Protein AF-0000000065814428 (afdb_homodimer)

Solvent-accessible surface area (backbone atoms only — not comparable to full-atom values): 10680 Å² total; per-residue (Å²): 133,67,72,40,32,37,40,38,36,51,41,56,81,52,63,71,60,40,52,51,53,50,50,53,47,44,71,67,60,34,41,77,73,44,92,50,32,30,34,32,61,33,43,56,68,55,44,51,50,50,52,51,46,47,62,69,70,53,71,52,86,66,44,40,39,37,40,29,48,32,50,71,74,28,60,70,47,50,39,34,79,91,50,79,67,67,87,56,75,70,58,79,59,78,124,133,69,72,41,33,38,42,36,36,51,42,56,81,52,64,72,61,39,51,51,52,50,50,53,46,45,71,66,61,35,39,79,72,45,93,48,30,30,33,33,60,34,43,55,68,54,45,51,50,49,53,51,47,47,63,68,71,53,70,52,86,66,47,42,48,36,42,29,50,35,51,70,72,29,58,70,47,50,40,38,55,96,48,79,68,66,87,54,74,71,59,78,57,77,124

Sequence (190 aa):
MTVKHLIVCYDVEKTKDRNKVIKVLEYYGLIRVQYSVFMGSLTETRLHQMNARIKREFTKPSIKILVIEVCNACMERALLVHEELPKVNRQFEVIMTVKHLIVCYDVEKTKDRNKVIKVLEYYGLIRVQYSVFMGSLTETRLHQMNARIKREFTKPSIKILVIEVCNACMERALLVHEELPKVNRQFEVI

InterPro domains:
  IPR019199 Virulence-associated protein D / CRISPR associated protein Cas2 [PF09827] (6-77)
  IPR021127 CRISPR-associated endonuclease Cas2 [MF_01471] (4-93)
  IPR021127 CRISPR-associated endonuclease Cas2 [PTHR34405] (6-87)
  IPR021127 CRISPR-associated endonuclease Cas2 [TIGR01573] (5-88)
  IPR021127 CRISPR-associated endonuclease Cas2 [cd09725] (6-77)

Foldseek 3Di:
DDKWKKKKFKQADDPVVLVVVVVLCVVLPWDDQDSGMTIEIDDPVSVVVSVVCCVVPPPDPRIGMDMDTDDPVVVVPDDDPPDHGPCHCPPPPVD/DDKWKKKKFKQADDPVVLVVVVVLCVVLPWDDQDSGMTIEIDDPVSVVVSVVCCVVPPPDPRIGMDMDTDDPVVVVPDDDDPDDGDPHCPPPVVD

Structure (mmCIF, N/CA/C/O backbone):
data_AF-0000000065814428-model_v1
#
loop_
_entity.id
_entity.type
_entity.pdbx_description
1 polymer 'CRISPR-associated endoribonuclease Cas2 1'
#
loop_
_atom_site.group_PDB
_atom_site.id
_atom_s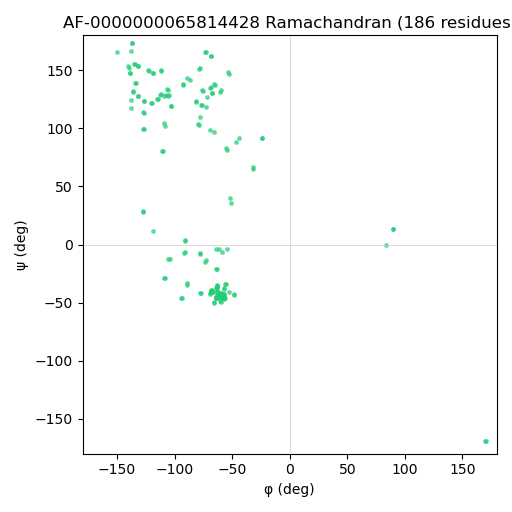ite.type_symbol
_atom_site.label_atom_id
_atom_site.label_alt_id
_atom_site.label_comp_id
_atom_site.label_asym_id
_atom_site.label_entity_id
_atom_site.label_seq_id
_atom_site.pdbx_PDB_ins_code
_atom_site.Cartn_x
_atom_site.Cartn_y
_atom_site.Cartn_z
_atom_site.occupancy
_atom_site.B_iso_or_equiv
_atom_site.auth_seq_id
_atom_site.auth_comp_id
_atom_site.auth_asym_id
_atom_site.auth_atom_id
_atom_site.pdbx_PDB_model_num
ATOM 1 N N . MET A 1 1 ? -17.688 10.328 16.859 1 58.94 1 MET A N 1
ATOM 2 C CA . MET A 1 1 ? -16.594 10.758 15.992 1 58.94 1 MET A CA 1
ATOM 3 C C . MET A 1 1 ? -16.234 9.672 14.992 1 58.94 1 MET A C 1
ATOM 5 O O . MET A 1 1 ? -16.047 8.508 15.367 1 58.94 1 MET A O 1
ATOM 9 N N . THR A 1 2 ? -16.391 9.914 13.617 1 80.69 2 THR A N 1
ATOM 10 C CA . THR A 1 2 ? -16.266 8.891 12.586 1 80.69 2 THR A CA 1
ATOM 11 C C . THR A 1 2 ? -14.797 8.594 12.297 1 80.69 2 THR A C 1
ATOM 13 O O . THR A 1 2 ? -13.992 9.508 12.109 1 80.69 2 THR A O 1
ATOM 16 N N . VAL A 1 3 ? -14.258 7.457 12.828 1 90.69 3 VAL A N 1
ATOM 17 C CA . VAL A 1 3 ? -12.883 6.996 12.641 1 90.69 3 VAL A CA 1
ATOM 18 C C . VAL A 1 3 ? -12.68 6.582 11.18 1 90.69 3 VAL A C 1
ATOM 20 O O . VAL A 1 3 ? -13.555 5.957 10.578 1 90.69 3 VAL A O 1
ATOM 23 N N . LYS A 1 4 ? -11.609 7.125 10.672 1 95.06 4 LYS A N 1
ATOM 24 C CA . LYS A 1 4 ? -11.219 6.738 9.32 1 95.06 4 LYS A CA 1
ATOM 25 C C . LYS A 1 4 ? -10.008 5.805 9.344 1 95.06 4 LYS A C 1
ATOM 27 O O . LYS A 1 4 ? -9.023 6.074 10.023 1 95.06 4 LYS A O 1
ATOM 32 N N . HIS A 1 5 ? -10.141 4.695 8.672 1 96.69 5 HIS A N 1
ATOM 33 C CA . HIS A 1 5 ? -9.023 3.775 8.508 1 96.69 5 HIS A CA 1
ATOM 34 C C . HIS A 1 5 ? -8.258 4.059 7.219 1 96.69 5 HIS A C 1
ATOM 36 O O . HIS A 1 5 ? -8.859 4.328 6.18 1 96.69 5 HIS A O 1
ATOM 42 N N . LEU A 1 6 ? -6.875 3.994 7.402 1 96.94 6 LEU A N 1
ATOM 43 C CA . LEU A 1 6 ? -6.105 4.441 6.246 1 96.94 6 LEU A CA 1
ATOM 44 C C . LEU A 1 6 ? -4.898 3.541 6.008 1 96.94 6 LEU A C 1
ATOM 46 O O . LEU A 1 6 ? -4.332 2.994 6.957 1 96.94 6 LEU A O 1
ATOM 50 N N . ILE A 1 7 ? -4.547 3.389 4.766 1 98.19 7 ILE A N 1
ATOM 51 C CA . ILE A 1 7 ? -3.271 2.859 4.289 1 98.19 7 ILE A CA 1
ATOM 52 C C . ILE A 1 7 ? -2.504 3.953 3.549 1 98.19 7 ILE A C 1
ATOM 54 O O . ILE A 1 7 ? -3.062 4.637 2.686 1 98.19 7 ILE A O 1
ATOM 58 N N . VAL A 1 8 ? -1.29 4.219 3.963 1 98.62 8 VAL A N 1
ATOM 59 C CA . VAL A 1 8 ? -0.47 5.23 3.301 1 98.62 8 VAL A CA 1
ATOM 60 C C . VAL A 1 8 ? 0.807 4.586 2.764 1 98.62 8 VAL A C 1
ATOM 62 O O . VAL A 1 8 ? 1.556 3.957 3.514 1 98.62 8 VAL A O 1
ATOM 65 N N . CYS A 1 9 ? 0.989 4.715 1.479 1 98.62 9 CYS A N 1
ATOM 66 C CA . CYS A 1 9 ? 2.207 4.266 0.815 1 98.62 9 CYS A CA 1
ATOM 67 C C . CYS A 1 9 ? 3.02 5.449 0.306 1 98.62 9 CYS A C 1
ATOM 69 O O . CYS A 1 9 ? 2.455 6.484 -0.059 1 98.62 9 CYS A O 1
ATOM 71 N N . TYR A 1 10 ? 4.285 5.352 0.249 1 98.44 10 TYR A N 1
ATOM 72 C CA . TYR A 1 10 ? 5.082 6.422 -0.34 1 98.44 10 TYR A CA 1
ATOM 73 C C . TYR A 1 10 ? 6.219 5.852 -1.183 1 98.44 10 TYR A C 1
ATOM 75 O O . TYR A 1 10 ? 6.648 4.715 -0.971 1 98.44 10 TYR A O 1
ATOM 83 N N . ASP A 1 11 ? 6.625 6.547 -2.127 1 97.69 11 ASP A N 1
ATOM 84 C CA . ASP A 1 11 ? 7.742 6.262 -3.027 1 97.69 11 ASP A CA 1
ATOM 85 C C . ASP A 1 11 ? 8.719 7.434 -3.076 1 97.69 11 ASP A C 1
ATOM 87 O O . ASP A 1 11 ? 8.43 8.469 -3.684 1 97.69 11 ASP A O 1
ATOM 91 N N . VAL A 1 12 ? 9.766 7.207 -2.291 1 97.06 12 VAL A N 1
ATOM 92 C CA . VAL A 1 12 ? 10.734 8.273 -2.076 1 97.06 12 VAL A CA 1
ATOM 93 C C . VAL A 1 12 ? 12.156 7.715 -2.178 1 97.06 12 VAL A C 1
ATOM 95 O O . VAL A 1 12 ? 12.477 6.711 -1.539 1 97.06 12 VAL A O 1
ATOM 98 N N . GLU A 1 13 ? 13.062 8.328 -2.904 1 93.75 13 GLU A N 1
ATOM 99 C CA . GLU A 1 13 ? 14.406 7.797 -3.137 1 93.75 13 GLU A CA 1
ATOM 100 C C . GLU A 1 13 ? 15.398 8.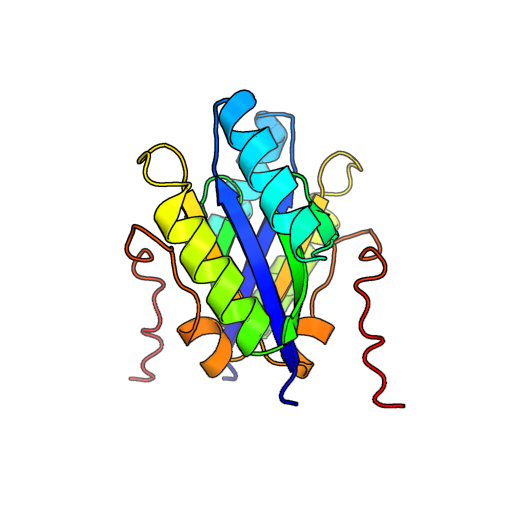359 -2.127 1 93.75 13 GLU A C 1
ATOM 102 O O . GLU A 1 13 ? 16.203 7.613 -1.562 1 93.75 13 GLU A O 1
ATOM 107 N N . LYS A 1 14 ? 15.336 9.695 -1.911 1 96.69 14 LYS A N 1
ATOM 108 C CA . LYS A 1 14 ? 16.328 10.352 -1.059 1 96.69 14 LYS A CA 1
ATOM 109 C C . LYS A 1 14 ? 16.047 10.078 0.417 1 96.69 14 LYS A C 1
ATOM 111 O O . LYS A 1 14 ? 14.922 10.289 0.89 1 96.69 14 LYS A O 1
ATOM 116 N N . THR A 1 15 ? 17.047 9.711 1.142 1 97.25 15 THR A N 1
ATOM 117 C CA . THR A 1 15 ? 16.922 9.312 2.539 1 97.25 15 THR A CA 1
ATOM 118 C C . THR A 1 15 ? 16.359 10.453 3.379 1 97.25 15 THR A C 1
ATOM 120 O O . THR A 1 15 ? 15.484 10.242 4.223 1 97.25 15 THR A O 1
ATOM 123 N N . LYS A 1 16 ? 16.859 11.625 3.092 1 97.62 16 LYS A N 1
ATOM 124 C CA . LYS A 1 16 ? 16.406 12.781 3.859 1 97.62 16 LYS A CA 1
ATOM 125 C C . LYS A 1 16 ? 14.898 12.984 3.713 1 97.62 16 LYS A C 1
ATOM 127 O O . LYS A 1 16 ? 14.203 13.234 4.699 1 97.62 16 LYS A O 1
ATOM 132 N N . ASP A 1 17 ? 14.453 12.891 2.502 1 97.88 17 ASP A N 1
ATOM 133 C CA . ASP A 1 17 ? 13.023 13.039 2.221 1 97.88 17 ASP A CA 1
ATOM 134 C C . ASP A 1 17 ? 12.219 11.891 2.818 1 97.88 17 ASP A C 1
ATOM 136 O O . ASP A 1 17 ? 11.148 12.102 3.387 1 97.88 17 ASP A O 1
ATOM 140 N N . ARG A 1 18 ? 12.758 10.695 2.717 1 98.06 18 ARG A N 1
ATOM 141 C CA . ARG A 1 18 ? 12.117 9.516 3.285 1 98.06 18 ARG A CA 1
ATOM 142 C C . ARG A 1 18 ? 11.93 9.664 4.789 1 98.06 18 ARG A C 1
ATOM 144 O O . ARG A 1 18 ? 10.844 9.391 5.312 1 98.06 18 ARG A O 1
ATOM 151 N N . ASN A 1 19 ? 12.945 10.133 5.461 1 98.31 19 ASN A N 1
ATOM 152 C CA . ASN A 1 19 ? 12.883 10.312 6.91 1 98.31 19 ASN A CA 1
ATOM 153 C C . ASN A 1 19 ? 11.828 11.336 7.301 1 98.31 19 ASN A C 1
ATOM 155 O O . ASN A 1 19 ? 11.141 11.172 8.312 1 98.31 19 ASN A O 1
ATOM 159 N N . LYS A 1 20 ? 11.734 12.344 6.508 1 98.44 20 LYS A N 1
ATOM 160 C CA . LYS A 1 20 ? 10.719 13.359 6.77 1 98.44 20 LYS A CA 1
ATOM 161 C C . LYS A 1 20 ? 9.312 12.781 6.645 1 98.44 20 LYS A C 1
ATOM 163 O O . LYS A 1 20 ? 8.445 13.047 7.48 1 98.44 20 LYS A O 1
ATOM 168 N N . VAL A 1 21 ? 9.031 12 5.594 1 98.69 21 VAL A N 1
ATOM 169 C CA . VAL A 1 21 ? 7.727 11.367 5.398 1 98.69 21 VAL A CA 1
ATOM 170 C C . VAL A 1 21 ? 7.414 10.453 6.582 1 98.69 21 VAL A C 1
ATOM 172 O O . VAL A 1 21 ? 6.316 10.516 7.145 1 98.69 21 VAL A O 1
ATOM 175 N N . ILE A 1 22 ? 8.398 9.703 6.973 1 98.62 22 ILE A N 1
ATOM 176 C CA . ILE A 1 22 ? 8.242 8.766 8.078 1 98.62 22 ILE A CA 1
ATOM 177 C C . ILE A 1 22 ? 7.863 9.531 9.352 1 98.62 22 ILE A C 1
ATOM 179 O O . ILE A 1 22 ? 6.91 9.172 10.039 1 98.62 22 ILE A O 1
ATOM 183 N N . LYS A 1 23 ? 8.539 10.602 9.594 1 98.62 23 LYS A N 1
ATOM 184 C CA . LYS A 1 23 ? 8.289 11.398 10.797 1 98.62 23 LYS A CA 1
ATOM 185 C C . LYS A 1 23 ? 6.875 11.969 10.797 1 98.62 23 LYS A C 1
ATOM 187 O O . LYS A 1 23 ? 6.199 11.969 11.828 1 98.62 23 LYS A O 1
ATOM 192 N N . VAL A 1 24 ? 6.457 12.398 9.719 1 98.62 24 VAL A N 1
ATOM 193 C CA . VAL A 1 24 ? 5.125 12.984 9.609 1 98.62 24 VAL A CA 1
ATOM 194 C C . VAL A 1 24 ? 4.07 11.906 9.859 1 98.62 24 VAL A C 1
ATOM 196 O O . VAL A 1 24 ? 3.131 12.117 10.633 1 98.62 24 VAL A O 1
ATOM 199 N N . LEU A 1 25 ? 4.141 10.727 9.188 1 98.5 25 LEU A N 1
ATOM 200 C CA . LEU A 1 25 ? 3.154 9.656 9.344 1 98.5 25 LEU A CA 1
ATOM 201 C C . LEU A 1 25 ? 3.15 9.125 10.773 1 98.5 25 LEU A C 1
ATOM 203 O O . LEU A 1 25 ? 2.088 8.844 11.328 1 98.5 25 LEU A O 1
ATOM 207 N N . GLU A 1 26 ? 4.352 9.102 11.375 1 98.25 26 GLU A N 1
ATOM 208 C CA . GLU A 1 26 ? 4.449 8.688 12.773 1 98.25 26 GLU A CA 1
ATOM 209 C C . GLU A 1 26 ? 3.795 9.719 13.695 1 98.25 26 GLU A C 1
ATOM 211 O O . GLU A 1 26 ? 3.164 9.352 14.688 1 98.25 26 GLU A O 1
ATOM 216 N N . TYR A 1 27 ? 4.004 10.945 13.367 1 98.44 27 TYR A N 1
ATOM 217 C CA . TYR A 1 27 ? 3.404 12.023 14.148 1 98.44 27 TYR A CA 1
ATOM 218 C C . TYR A 1 27 ? 1.892 11.859 14.227 1 98.44 27 TYR A C 1
ATOM 220 O O . TYR A 1 27 ? 1.285 12.141 15.266 1 98.44 27 TYR A O 1
ATOM 228 N N . TYR A 1 28 ? 1.297 11.352 13.195 1 98.06 28 TYR A N 1
ATOM 229 C CA . TYR A 1 28 ? -0.153 11.203 13.164 1 98.06 28 TYR A CA 1
ATOM 230 C C . TYR A 1 28 ? -0.571 9.836 13.703 1 98.06 28 TYR A C 1
ATOM 232 O O . TYR A 1 28 ? -1.739 9.453 13.602 1 98.06 28 TYR A O 1
ATOM 240 N N . GLY A 1 29 ? 0.303 9.102 14.133 1 96.62 29 GLY A N 1
ATOM 241 C CA . GLY A 1 29 ? -0.008 7.891 14.867 1 96.62 29 GLY A CA 1
ATOM 242 C C . GLY A 1 29 ? -0.151 6.672 13.977 1 96.62 29 GLY A C 1
ATOM 243 O O . GLY A 1 29 ? -0.666 5.637 14.406 1 96.62 29 GLY A O 1
ATOM 244 N N . LEU A 1 30 ? 0.256 6.785 12.789 1 97.44 30 LEU A N 1
ATOM 245 C CA . LEU A 1 30 ? 0.218 5.625 11.906 1 97.44 30 LEU A CA 1
ATOM 246 C C . LEU A 1 30 ? 1.379 4.684 12.203 1 97.44 30 LEU A C 1
ATOM 248 O O . LEU A 1 30 ? 2.426 5.109 12.688 1 97.44 30 LEU A O 1
ATOM 252 N N . ILE A 1 31 ? 1.138 3.465 11.93 1 96.94 31 ILE A N 1
ATOM 253 C CA . ILE A 1 31 ? 2.119 2.426 12.227 1 96.94 31 ILE A CA 1
ATOM 254 C C . ILE A 1 31 ? 2.768 1.944 10.93 1 96.94 31 ILE A C 1
ATOM 256 O O . ILE A 1 31 ? 2.074 1.656 9.953 1 96.94 31 ILE A O 1
ATOM 260 N N . ARG A 1 32 ? 4.121 1.861 11.023 1 97.12 32 ARG A N 1
ATOM 261 C CA . ARG A 1 32 ? 4.855 1.355 9.867 1 97.12 32 ARG A CA 1
ATOM 262 C C . ARG A 1 32 ? 4.746 -0.162 9.766 1 97.12 32 ARG A C 1
ATOM 264 O O . ARG A 1 32 ? 5.16 -0.879 10.68 1 97.12 32 ARG A O 1
ATOM 271 N N . VAL A 1 33 ? 4.184 -0.657 8.633 1 96 33 VAL A N 1
ATOM 272 C CA . VAL A 1 33 ? 3.971 -2.096 8.523 1 96 33 VAL A CA 1
ATOM 273 C C . VAL A 1 33 ? 4.949 -2.684 7.508 1 96 33 VAL A C 1
ATOM 275 O O . VAL A 1 33 ? 5.242 -3.881 7.543 1 96 33 VAL A O 1
ATOM 278 N N . GLN A 1 34 ? 5.336 -1.878 6.562 1 96.81 34 GLN A N 1
ATOM 279 C CA . GLN A 1 34 ? 6.406 -2.191 5.621 1 96.81 34 GLN A CA 1
ATOM 280 C C . GLN A 1 34 ? 7.32 -0.987 5.406 1 96.81 34 GLN A C 1
ATOM 282 O O . GLN A 1 34 ? 7.004 0.124 5.836 1 96.81 34 GLN A O 1
ATOM 287 N N . TYR A 1 35 ? 8.367 -1.185 4.711 1 96.38 35 TYR A N 1
ATOM 288 C CA . TYR A 1 35 ? 9.375 -0.142 4.551 1 96.38 35 TYR A CA 1
ATOM 289 C C . TYR A 1 35 ? 8.727 1.184 4.164 1 96.38 35 TYR A C 1
ATOM 291 O O . TYR A 1 35 ? 9.078 2.234 4.707 1 96.38 35 TYR A O 1
ATOM 299 N N . SER A 1 36 ? 7.746 1.168 3.227 1 97.81 36 SER A N 1
ATOM 300 C CA . SER A 1 36 ? 7.137 2.398 2.738 1 97.81 36 SER A CA 1
ATOM 301 C C . SER A 1 36 ? 5.617 2.348 2.854 1 97.81 36 SER A C 1
ATOM 303 O O . SER A 1 36 ? 4.906 2.977 2.066 1 97.81 36 SER A O 1
ATOM 305 N N . VAL A 1 37 ? 5.164 1.604 3.803 1 98.38 37 VAL A N 1
ATOM 306 C CA . VAL A 1 37 ? 3.721 1.459 3.975 1 98.38 37 VAL A CA 1
ATOM 307 C C . VAL A 1 37 ? 3.35 1.673 5.441 1 98.38 37 VAL A C 1
ATOM 309 O O . VAL A 1 37 ? 3.92 1.039 6.332 1 98.38 37 VAL A O 1
ATOM 312 N N . PHE A 1 38 ? 2.43 2.527 5.676 1 98.31 38 PHE A N 1
ATOM 313 C CA . PHE A 1 38 ? 1.875 2.77 7 1 98.31 38 PHE A CA 1
ATOM 314 C C . PHE A 1 38 ? 0.384 2.455 7.031 1 98.31 38 PHE A C 1
ATOM 316 O O . PHE A 1 38 ? -0.307 2.605 6.02 1 98.31 38 PHE A O 1
ATOM 323 N N . MET A 1 39 ? -0.071 2.008 8.156 1 97.69 39 MET A N 1
ATOM 324 C CA . MET A 1 39 ? -1.495 1.795 8.398 1 97.69 39 MET A CA 1
ATOM 325 C C . MET A 1 39 ? -1.917 2.41 9.734 1 97.69 39 MET A C 1
ATOM 327 O O . MET A 1 39 ? -1.097 2.559 10.641 1 97.69 39 MET A O 1
ATOM 331 N N . GLY A 1 40 ? -3.139 2.742 9.781 1 96.56 40 GLY A N 1
ATOM 332 C CA . GLY A 1 40 ? -3.668 3.238 11.039 1 96.56 40 GLY A CA 1
ATOM 333 C C . GLY A 1 40 ? -5.062 3.82 10.914 1 96.56 40 GLY A C 1
ATOM 334 O O . GLY A 1 40 ? -5.75 3.586 9.922 1 96.56 40 GLY A O 1
ATOM 335 N N . SER A 1 41 ? -5.465 4.48 11.984 1 96.44 41 SER A N 1
ATOM 336 C CA . SER A 1 41 ? -6.785 5.102 12.047 1 96.44 41 SER A CA 1
ATOM 337 C C . SER A 1 41 ? -6.703 6.52 12.602 1 96.44 41 SER A C 1
ATOM 339 O O . SER A 1 41 ? -5.945 6.781 13.539 1 96.44 41 SER A O 1
ATOM 341 N N . LEU A 1 42 ? -7.441 7.332 12.008 1 96.56 42 LEU A N 1
ATOM 342 C CA . LEU A 1 42 ? -7.512 8.734 12.406 1 96.56 42 LEU A CA 1
ATOM 343 C C . LEU A 1 42 ? -8.953 9.211 12.461 1 96.56 42 LEU A C 1
ATOM 345 O O . LEU A 1 42 ? -9.82 8.68 11.75 1 96.56 42 LEU A O 1
ATOM 349 N N . THR A 1 43 ? -9.195 10.25 13.266 1 96 43 THR A N 1
ATOM 350 C CA . THR A 1 43 ? -10.445 10.984 13.125 1 96 43 THR A CA 1
ATOM 351 C C . THR A 1 43 ? -10.477 11.758 11.812 1 96 43 THR A C 1
ATOM 353 O O . THR A 1 43 ? -9.438 11.984 11.188 1 96 43 THR A O 1
ATOM 356 N N . GLU A 1 44 ? -11.68 12.125 11.461 1 95 44 GLU A N 1
ATOM 357 C CA . GLU A 1 44 ? -11.828 12.906 10.234 1 95 44 GLU A CA 1
ATOM 358 C C . GLU A 1 44 ? -10.984 14.18 10.289 1 95 44 GLU A C 1
ATOM 360 O O . GLU A 1 44 ? -10.328 14.539 9.305 1 95 44 GLU A O 1
ATOM 365 N N . THR A 1 45 ? -11.008 14.836 11.414 1 96.25 45 THR A N 1
ATOM 366 C CA . THR A 1 45 ? -10.273 16.078 11.586 1 96.25 45 THR A CA 1
ATOM 367 C C . THR A 1 45 ? -8.773 15.852 11.422 1 96.25 45 THR A C 1
ATOM 369 O O . THR A 1 45 ? -8.094 16.594 10.703 1 96.25 45 THR A O 1
ATOM 372 N N . ARG A 1 46 ? -8.273 14.82 12.039 1 96.75 46 ARG A N 1
ATOM 373 C CA . ARG A 1 46 ? -6.848 14.523 11.969 1 96.75 46 ARG A CA 1
ATOM 374 C C . ARG A 1 46 ? -6.445 14.094 10.562 1 96.75 46 ARG A C 1
ATOM 376 O O . ARG A 1 46 ? -5.34 14.398 10.109 1 96.75 46 ARG A O 1
ATOM 383 N N . LEU A 1 47 ? -7.309 13.312 9.953 1 97 47 LEU A N 1
ATOM 384 C CA . LEU A 1 47 ? -7.062 12.938 8.562 1 97 47 LEU A CA 1
ATOM 385 C C . LEU A 1 47 ? -6.918 14.172 7.684 1 97 47 LEU A C 1
ATOM 387 O O . LEU A 1 47 ? -5.988 14.258 6.879 1 97 47 LEU A O 1
ATOM 391 N N . HIS A 1 48 ? -7.852 15.125 7.871 1 96.56 48 HIS A N 1
ATOM 392 C CA . HIS A 1 48 ? -7.793 16.375 7.102 1 96.56 48 HIS A CA 1
ATOM 393 C C . HIS A 1 48 ? -6.496 17.125 7.371 1 96.56 48 HIS A C 1
ATOM 395 O O . HIS A 1 48 ? -5.867 17.641 6.441 1 96.56 48 HIS A O 1
ATOM 401 N N . GLN A 1 49 ? -6.082 17.188 8.578 1 98.19 49 GLN A N 1
ATOM 402 C CA . GLN A 1 49 ? -4.84 17.859 8.961 1 98.19 49 GLN A CA 1
ATOM 403 C C . GLN A 1 49 ? -3.633 17.156 8.328 1 98.19 49 GLN A C 1
ATOM 405 O O . GLN A 1 49 ? -2.729 17.828 7.816 1 98.19 49 GLN A O 1
ATOM 410 N N . MET A 1 50 ? -3.596 15.828 8.391 1 98 50 MET A N 1
ATOM 411 C CA . MET A 1 50 ? -2.49 15.07 7.816 1 98 50 MET A CA 1
ATOM 412 C C . MET A 1 50 ? -2.379 15.328 6.316 1 98 50 MET A C 1
ATOM 414 O O . MET A 1 50 ? -1.295 15.625 5.812 1 98 50 MET A O 1
ATOM 418 N N . ASN A 1 51 ? -3.545 15.195 5.652 1 97.38 51 ASN A N 1
ATOM 419 C CA . ASN A 1 51 ? -3.555 15.406 4.211 1 97.38 51 ASN A CA 1
ATOM 420 C C . ASN A 1 51 ? -3.066 16.797 3.844 1 97.38 51 ASN A C 1
ATOM 422 O O . ASN A 1 51 ? -2.303 16.969 2.893 1 97.38 51 ASN A O 1
ATOM 426 N N . ALA A 1 52 ? -3.529 17.797 4.621 1 98 52 ALA A N 1
ATOM 427 C CA . ALA A 1 52 ? -3.107 19.188 4.371 1 98 52 ALA A CA 1
ATOM 428 C C . ALA A 1 52 ? -1.603 19.344 4.562 1 98 52 ALA A C 1
ATOM 430 O O . ALA A 1 52 ? -0.934 20 3.764 1 98 52 ALA A O 1
ATOM 431 N N . ARG A 1 53 ? -1.117 18.75 5.59 1 98.44 53 ARG A N 1
ATOM 432 C CA . ARG A 1 53 ? 0.313 18.828 5.871 1 98.44 53 ARG A CA 1
ATOM 433 C C . ARG A 1 53 ? 1.123 18.156 4.77 1 98.44 53 ARG A C 1
ATOM 435 O O . ARG A 1 53 ? 2.131 18.6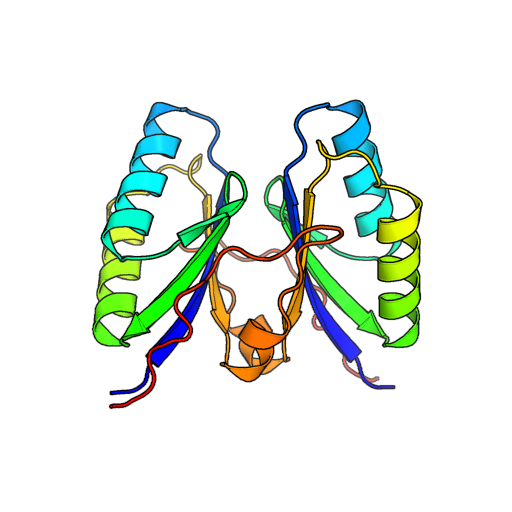88 4.312 1 98.44 53 ARG A O 1
ATOM 442 N N . ILE A 1 54 ? 0.721 16.938 4.336 1 98 54 ILE A N 1
ATOM 443 C CA . ILE A 1 54 ? 1.397 16.188 3.275 1 98 54 ILE A CA 1
ATOM 444 C C . ILE A 1 54 ? 1.441 17.047 2.006 1 98 54 ILE A C 1
ATOM 446 O O . ILE A 1 54 ? 2.5 17.188 1.39 1 98 54 ILE A O 1
ATOM 450 N N . LYS A 1 55 ? 0.343 17.609 1.696 1 97.12 55 LYS A N 1
ATOM 451 C CA . LYS A 1 55 ? 0.246 18.422 0.491 1 97.12 55 LYS A CA 1
ATOM 452 C C . LYS A 1 55 ? 1.17 19.641 0.574 1 97.12 55 LYS A C 1
ATOM 454 O O . LYS A 1 55 ? 1.755 20.047 -0.431 1 97.12 55 LYS A O 1
ATOM 459 N N . ARG A 1 56 ? 1.271 20.172 1.725 1 97.69 56 ARG A N 1
ATOM 460 C CA . ARG A 1 56 ? 2.066 21.375 1.932 1 97.69 56 ARG A CA 1
ATOM 461 C C . ARG A 1 56 ? 3.555 21.047 1.971 1 97.69 56 ARG A C 1
ATOM 463 O O . ARG A 1 56 ? 4.367 21.75 1.371 1 97.69 56 ARG A O 1
ATOM 470 N N . GLU A 1 57 ? 3.885 19.984 2.625 1 97.69 57 GLU A N 1
ATOM 471 C CA . GLU A 1 57 ? 5.285 19.719 2.941 1 97.69 57 GLU A CA 1
ATOM 472 C C . GLU A 1 57 ? 5.961 18.922 1.829 1 97.69 57 GLU A C 1
ATOM 474 O O . GLU A 1 57 ? 7.172 19.031 1.63 1 97.69 57 GLU A O 1
ATOM 479 N N . PHE A 1 58 ? 5.281 18.062 1.168 1 97.69 58 PHE A N 1
ATOM 480 C CA . PHE A 1 58 ? 5.891 17.141 0.211 1 97.69 58 PHE A CA 1
ATOM 481 C C . PHE A 1 58 ? 5.473 17.484 -1.212 1 97.69 58 PHE A C 1
ATOM 483 O O . PHE A 1 58 ? 4.68 16.766 -1.825 1 97.69 58 PHE A O 1
ATOM 490 N N . THR A 1 59 ? 6.188 18.547 -1.81 1 95.31 59 THR A N 1
ATOM 491 C CA . THR A 1 59 ? 5.789 19.078 -3.105 1 95.31 59 THR A CA 1
ATOM 492 C C . THR A 1 59 ? 6.746 18.625 -4.199 1 95.31 59 THR A C 1
ATOM 494 O O . THR A 1 59 ? 6.449 18.766 -5.391 1 95.31 59 THR A O 1
ATOM 497 N N . LYS A 1 60 ? 7.875 18.078 -3.799 1 96.12 60 LYS A N 1
ATOM 498 C CA . LYS A 1 60 ? 8.828 17.578 -4.785 1 96.12 60 LYS A CA 1
ATOM 499 C C . LYS A 1 60 ? 8.25 16.406 -5.578 1 96.12 60 LYS A C 1
ATOM 501 O O . LYS A 1 60 ? 7.68 15.484 -5 1 96.12 60 LYS A O 1
ATOM 506 N N . PRO A 1 61 ? 8.492 16.438 -6.875 1 94.12 61 PRO A N 1
ATOM 507 C CA . PRO A 1 61 ? 7.973 15.344 -7.707 1 94.12 61 PRO A CA 1
ATOM 508 C C . PRO A 1 61 ? 8.578 13.992 -7.352 1 94.12 61 PRO A C 1
ATOM 510 O O . PRO A 1 61 ? 8 12.945 -7.668 1 94.12 61 PRO A O 1
ATOM 513 N N . SER A 1 62 ? 9.711 14.039 -6.73 1 95.69 62 SER A N 1
ATOM 514 C CA . SER A 1 62 ? 10.406 12.812 -6.359 1 95.69 62 SER A CA 1
ATOM 515 C C . SER A 1 62 ? 9.789 12.18 -5.121 1 95.69 62 SER A C 1
ATOM 517 O O . SER A 1 62 ? 10.188 11.086 -4.711 1 95.69 62 SER A O 1
ATOM 519 N N . ILE A 1 63 ? 8.859 12.891 -4.5 1 97.62 63 ILE A N 1
ATOM 520 C CA . ILE A 1 63 ? 8.141 12.383 -3.332 1 97.62 63 ILE A CA 1
ATOM 521 C C . ILE A 1 63 ? 6.695 12.078 -3.707 1 97.62 63 ILE A C 1
ATOM 523 O O . ILE A 1 63 ? 5.883 12.984 -3.879 1 97.62 63 ILE A O 1
ATOM 527 N N . LYS A 1 64 ? 6.383 10.812 -3.861 1 97.44 64 LYS A N 1
ATOM 528 C CA . LYS A 1 64 ? 5.023 10.383 -4.18 1 97.44 64 LYS A CA 1
ATOM 529 C C . LYS A 1 64 ? 4.371 9.688 -2.984 1 97.44 64 LYS A C 1
ATOM 531 O O . LYS A 1 64 ? 4.953 8.773 -2.396 1 97.44 64 LYS A O 1
ATOM 536 N N . ILE A 1 65 ? 3.174 10.156 -2.629 1 98.44 65 ILE A N 1
ATOM 537 C CA . ILE A 1 65 ? 2.449 9.609 -1.485 1 98.44 65 ILE A CA 1
ATOM 538 C C . ILE A 1 65 ? 1.046 9.188 -1.917 1 98.44 65 ILE A C 1
ATOM 540 O O . ILE A 1 65 ? 0.331 9.961 -2.564 1 98.44 65 ILE A O 1
ATOM 544 N N . LEU A 1 66 ? 0.726 7.938 -1.698 1 98.19 66 LEU A N 1
ATOM 545 C CA . LEU A 1 66 ? -0.582 7.344 -1.956 1 98.19 66 LEU A CA 1
ATOM 546 C C . LEU A 1 66 ? -1.363 7.164 -0.659 1 98.19 66 LEU A C 1
ATOM 548 O O . LEU A 1 66 ? -0.87 6.551 0.288 1 98.19 66 LEU A O 1
ATOM 552 N N . VAL A 1 67 ? -2.51 7.797 -0.542 1 98.31 67 VAL A N 1
ATOM 553 C CA . VAL A 1 67 ? -3.367 7.672 0.632 1 98.31 67 VAL A CA 1
ATOM 554 C C . VAL A 1 67 ? -4.656 6.945 0.254 1 98.31 67 VAL A C 1
ATOM 556 O O . VAL A 1 67 ? -5.34 7.332 -0.696 1 98.31 67 VAL A O 1
ATOM 559 N N . ILE A 1 68 ? -4.992 5.926 1.008 1 97.94 68 ILE A N 1
ATOM 560 C CA . ILE A 1 68 ? -6.207 5.156 0.752 1 97.94 68 ILE A CA 1
ATOM 561 C C . ILE A 1 68 ? -7.043 5.078 2.025 1 97.94 68 ILE A C 1
ATOM 563 O O . ILE A 1 68 ? -6.621 4.484 3.02 1 97.94 68 ILE A O 1
ATOM 567 N N . GLU A 1 69 ? -8.18 5.691 1.984 1 97.25 69 GLU A N 1
ATOM 568 C CA . GLU A 1 69 ? -9.156 5.516 3.055 1 97.25 69 GLU A CA 1
ATOM 569 C C . GLU A 1 69 ? -9.953 4.223 2.873 1 97.25 69 GLU A C 1
ATOM 571 O O . GLU A 1 69 ? -10.57 4.012 1.828 1 97.25 69 GLU A O 1
ATOM 576 N N . VAL A 1 70 ? -9.898 3.383 3.883 1 97 70 VAL A N 1
ATOM 577 C CA . VAL A 1 70 ? -10.57 2.096 3.756 1 97 70 VAL A CA 1
ATOM 578 C C . VAL A 1 70 ? -11.602 1.938 4.875 1 97 70 VAL A C 1
ATOM 580 O O . VAL A 1 70 ? -11.469 2.549 5.938 1 97 70 VAL A O 1
ATOM 583 N N . CYS A 1 71 ? -12.641 1.226 4.582 1 96 71 CYS A N 1
ATOM 584 C CA . CYS A 1 71 ? -13.586 0.908 5.648 1 96 71 CYS A CA 1
ATOM 585 C C . CYS A 1 71 ? -13.008 -0.13 6.602 1 96 71 CYS A C 1
ATOM 587 O O . CYS A 1 71 ? -11.984 -0.75 6.301 1 96 71 CYS A O 1
ATOM 589 N N . ASN A 1 72 ? -13.672 -0.243 7.719 1 94.25 72 ASN A N 1
ATOM 590 C CA . ASN A 1 72 ? -13.203 -1.174 8.742 1 94.25 72 ASN A CA 1
ATOM 591 C C . ASN A 1 72 ? -13.102 -2.598 8.195 1 94.25 72 ASN A C 1
ATOM 593 O O . ASN A 1 72 ? -12.133 -3.303 8.461 1 94.25 72 ASN A O 1
ATOM 597 N N . ALA A 1 73 ? -14.117 -3.033 7.484 1 95.31 73 ALA A N 1
ATOM 598 C CA . ALA A 1 73 ? -14.141 -4.391 6.941 1 95.31 73 ALA A CA 1
ATOM 599 C C . ALA A 1 73 ? -12.93 -4.637 6.039 1 95.31 73 ALA A C 1
ATOM 601 O O . ALA A 1 73 ? -12.312 -5.699 6.105 1 95.31 73 ALA A O 1
ATOM 602 N N . CYS A 1 74 ? -12.562 -3.688 5.199 1 96.56 74 CYS A N 1
ATOM 603 C CA . CYS A 1 74 ? -11.43 -3.811 4.293 1 96.56 74 CYS A CA 1
ATOM 604 C C . CYS A 1 74 ? -10.117 -3.812 5.062 1 96.56 74 CYS A C 1
ATOM 606 O O . CYS A 1 74 ? -9.203 -4.574 4.738 1 96.56 74 CYS A O 1
ATOM 608 N N . MET A 1 75 ? -10.008 -2.959 6.047 1 95.38 75 MET A N 1
ATOM 609 C CA . MET A 1 75 ? -8.812 -2.922 6.887 1 95.38 75 MET A CA 1
ATOM 610 C C . MET A 1 75 ? -8.562 -4.277 7.535 1 95.38 75 MET A C 1
ATOM 612 O O . MET A 1 75 ? -7.414 -4.719 7.633 1 95.38 75 MET A O 1
ATOM 616 N N . GLU A 1 76 ? -9.625 -4.938 7.922 1 93.25 76 GLU A N 1
ATOM 617 C CA . GLU A 1 76 ? -9.516 -6.215 8.617 1 93.25 76 GLU A CA 1
ATOM 618 C C . GLU A 1 76 ? -9.094 -7.328 7.66 1 93.25 76 GLU A C 1
ATOM 62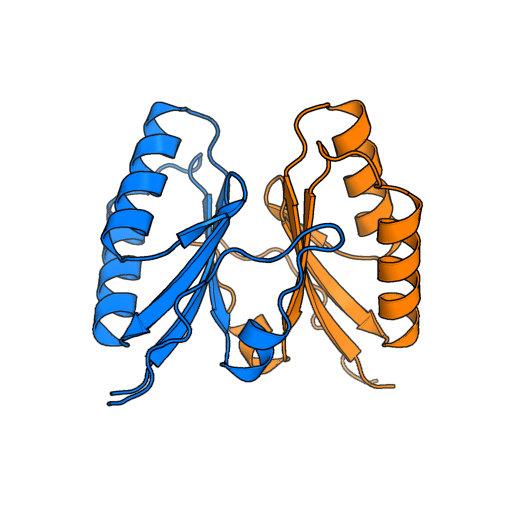0 O O . GLU A 1 76 ? -8.695 -8.414 8.094 1 93.25 76 GLU A O 1
ATOM 625 N N . ARG A 1 77 ? -9.195 -7.055 6.414 1 93.81 77 ARG A N 1
ATOM 626 C CA . ARG A 1 77 ? -8.844 -8.078 5.43 1 93.81 77 ARG A CA 1
ATOM 627 C C . ARG A 1 77 ? -7.375 -7.984 5.043 1 93.81 77 ARG A C 1
ATOM 629 O O . ARG A 1 77 ? -6.871 -8.82 4.285 1 93.81 77 ARG A O 1
ATOM 636 N N . ALA A 1 78 ? -6.68 -6.969 5.504 1 94.81 78 ALA A N 1
ATOM 637 C CA . ALA A 1 78 ? -5.25 -6.863 5.219 1 94.81 78 ALA A CA 1
ATOM 6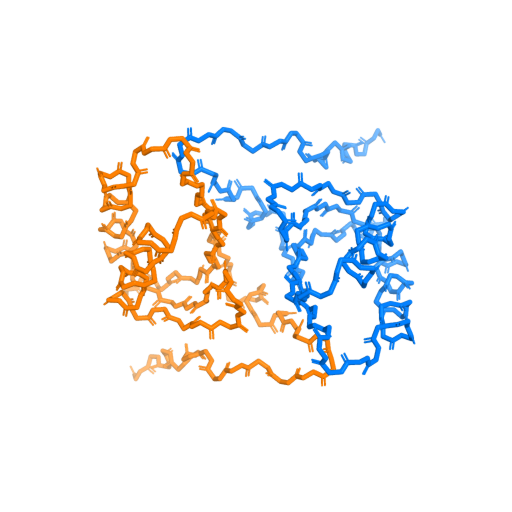38 C C . ALA A 1 78 ? -4.488 -8.062 5.77 1 94.81 78 ALA A C 1
ATOM 640 O O . ALA A 1 78 ? -4.699 -8.469 6.914 1 94.81 78 ALA A O 1
ATOM 641 N N . LEU A 1 79 ? -3.65 -8.656 4.934 1 92.06 79 LEU A N 1
ATOM 642 C CA . LEU A 1 79 ? -2.91 -9.844 5.344 1 92.06 79 LEU A CA 1
ATOM 643 C C . LEU A 1 79 ? -1.463 -9.773 4.867 1 92.06 79 LEU A C 1
ATOM 645 O O . LEU A 1 79 ? -1.204 -9.562 3.68 1 92.06 79 LEU A O 1
ATOM 649 N N . LEU A 1 80 ? -0.543 -9.891 5.777 1 93.69 80 LEU A N 1
ATOM 650 C CA . LEU A 1 80 ? 0.839 -10.188 5.418 1 93.69 80 LEU A CA 1
ATOM 651 C C . LEU A 1 80 ? 1.013 -11.664 5.102 1 93.69 80 LEU A C 1
ATOM 653 O O . LEU A 1 80 ? 0.806 -12.516 5.965 1 93.69 80 LEU A O 1
ATOM 657 N N . VAL A 1 81 ? 1.236 -12.148 3.912 1 92.25 81 VAL A N 1
ATOM 658 C CA . VAL A 1 81 ? 1.135 -13.508 3.383 1 92.25 81 VAL A CA 1
ATOM 659 C C . VAL A 1 81 ? 1.941 -14.461 4.258 1 92.25 81 VAL A C 1
ATOM 661 O O . VAL A 1 81 ? 1.469 -15.547 4.598 1 92.25 81 VAL A O 1
ATOM 664 N N . HIS A 1 82 ? 3.197 -14.195 4.82 1 90 82 HIS A N 1
ATOM 665 C CA . HIS A 1 82 ? 4.004 -15.117 5.613 1 90 82 HIS A CA 1
ATOM 666 C C . HIS A 1 82 ? 4.238 -14.57 7.02 1 90 82 HIS A C 1
ATOM 668 O O . HIS A 1 82 ? 5.082 -15.094 7.754 1 90 82 HIS A O 1
ATOM 674 N N . GLU A 1 83 ? 3.541 -13.547 7.395 1 90.38 83 GLU A N 1
ATOM 675 C CA . GLU A 1 83 ? 3.756 -12.938 8.703 1 90.38 83 GLU A CA 1
ATOM 676 C C . GLU A 1 83 ? 2.473 -12.305 9.234 1 90.38 83 GLU A C 1
ATOM 678 O O . GLU A 1 83 ? 1.491 -12.172 8.5 1 90.38 83 GLU A O 1
ATOM 683 N N . GLU A 1 84 ? 2.516 -12.016 10.5 1 85.56 84 GLU A N 1
ATOM 684 C CA . GLU A 1 84 ? 1.406 -11.297 11.117 1 85.56 84 GLU A CA 1
ATOM 685 C C . GLU A 1 84 ? 1.578 -9.789 10.969 1 85.56 84 GLU A C 1
ATOM 687 O O . GLU A 1 84 ? 2.697 -9.273 11.039 1 85.56 84 GLU A O 1
ATOM 692 N N . LEU A 1 85 ? 0.404 -9.156 10.734 1 87.25 85 LEU A N 1
ATOM 693 C CA . LEU A 1 85 ? 0.443 -7.699 10.688 1 87.25 85 LEU A CA 1
ATOM 694 C C . LEU A 1 85 ? 0.728 -7.121 12.07 1 87.25 85 LEU A C 1
ATOM 696 O O . LEU A 1 85 ? 0.214 -7.621 13.078 1 87.25 85 LEU A O 1
ATOM 700 N N . PRO A 1 86 ? 1.61 -6.164 12.086 1 79.56 86 PRO A N 1
ATOM 701 C CA . PRO A 1 86 ? 1.779 -5.504 13.383 1 79.56 86 PRO A CA 1
ATOM 702 C C . PRO A 1 86 ? 0.459 -5.008 13.969 1 79.56 86 PRO A C 1
ATOM 704 O O . PRO A 1 86 ? -0.519 -4.836 13.242 1 79.56 86 PRO A O 1
ATOM 707 N N . LYS A 1 87 ? 0.369 -5.051 15.305 1 69.81 87 LYS A N 1
ATOM 708 C CA . LYS A 1 87 ? -0.866 -4.637 15.961 1 69.81 87 LYS A CA 1
ATOM 709 C C . LYS A 1 87 ? -1.273 -3.23 15.531 1 69.81 87 LYS A C 1
ATOM 711 O O . LYS A 1 87 ? -0.554 -2.264 15.789 1 69.81 87 LYS A O 1
ATOM 716 N N . VAL A 1 88 ? -1.862 -3.066 14.461 1 63.84 88 VAL A N 1
ATOM 717 C CA . VAL A 1 88 ? -2.457 -1.795 14.062 1 63.84 88 VAL A CA 1
ATOM 718 C C . VAL A 1 88 ? -3.621 -1.456 14.992 1 63.84 88 VAL A C 1
ATOM 720 O O . VAL A 1 88 ? -4.434 -2.324 15.32 1 63.84 88 VAL A O 1
ATOM 723 N N . ASN A 1 89 ? -3.441 -0.657 16 1 53 89 ASN A N 1
ATOM 724 C CA . ASN A 1 89 ? -4.402 -0.3 17.031 1 53 89 ASN A CA 1
ATOM 725 C C . ASN A 1 89 ? -5.828 -0.291 16.5 1 53 89 ASN A C 1
ATOM 727 O O . ASN A 1 89 ? -6.168 0.519 15.641 1 53 89 ASN A O 1
ATOM 731 N N . ARG A 1 90 ? -6.363 -1.255 16.125 1 51.75 90 ARG A N 1
ATOM 732 C CA . ARG A 1 90 ? -7.805 -1.331 15.938 1 51.75 90 ARG A CA 1
ATOM 733 C C . ARG A 1 90 ? -8.555 -0.926 17.203 1 51.75 90 ARG A C 1
ATOM 735 O O . ARG A 1 90 ? -9.758 -1.156 17.312 1 51.75 90 ARG A O 1
ATOM 742 N N . GLN A 1 91 ? -7.766 -0.668 18.25 1 44.41 91 GLN A N 1
ATOM 743 C CA . GLN A 1 91 ? -8.438 -0.502 19.547 1 44.41 91 GLN A CA 1
ATOM 744 C C . GLN A 1 91 ? -9.398 0.683 19.516 1 44.41 91 GLN A C 1
ATOM 746 O O . GLN A 1 91 ? -9.828 1.161 20.562 1 44.41 91 GLN A O 1
ATOM 751 N N . PHE A 1 92 ? -9.562 1.477 18.578 1 42.03 92 PHE A N 1
ATOM 752 C CA . PHE A 1 92 ? -10.523 2.451 19.078 1 42.03 92 PHE A CA 1
ATOM 753 C C . PHE A 1 92 ? -11.742 1.751 19.672 1 42.03 92 PHE A C 1
ATOM 755 O O . PHE A 1 92 ? -12.695 1.439 18.953 1 42.03 92 PHE A O 1
ATOM 762 N N . GLU A 1 93 ? -11.477 0.697 20.25 1 38.66 93 GLU A N 1
ATOM 763 C CA . GLU A 1 93 ? -12.633 0.381 21.094 1 38.66 93 GLU A CA 1
ATOM 764 C C . GLU A 1 93 ? -13.102 1.603 21.875 1 38.66 93 GLU A C 1
ATOM 766 O O . GLU A 1 93 ? -12.305 2.234 22.578 1 38.66 93 GLU A O 1
ATOM 771 N N . VAL A 1 94 ? -14.008 2.357 21.203 1 33.03 94 VAL A N 1
ATOM 772 C CA . VAL A 1 94 ? -14.859 3.205 22.031 1 33.03 94 VAL A CA 1
ATOM 773 C C . VAL A 1 94 ? -14.961 2.623 23.453 1 33.03 94 VAL A C 1
ATOM 775 O O . VAL A 1 94 ? -15.383 1.479 23.625 1 33.03 94 VAL A O 1
ATOM 778 N N . ILE A 1 95 ? -14.031 3.082 24.391 1 25.84 95 ILE A N 1
ATOM 779 C CA . ILE A 1 95 ? -14.547 2.9 25.75 1 25.84 95 ILE A CA 1
ATOM 780 C C . ILE A 1 95 ? -15.992 3.385 25.812 1 25.84 95 ILE A C 1
ATOM 782 O O . ILE A 1 95 ? -16.312 4.48 25.359 1 25.84 95 ILE A O 1
ATOM 786 N N . MET B 1 1 ? -19.969 -13.117 -11.469 1 59.62 1 MET B N 1
ATOM 787 C CA . MET B 1 1 ? -18.625 -13.352 -10.938 1 59.62 1 MET B CA 1
ATOM 788 C C . MET B 1 1 ? -18.188 -12.188 -10.062 1 59.62 1 MET B C 1
ATOM 790 O O . MET B 1 1 ? -18.297 -11.023 -10.461 1 59.62 1 MET B O 1
ATOM 794 N N . THR B 1 2 ? -17.906 -12.422 -8.703 1 81.12 2 THR B N 1
ATOM 795 C CA . THR B 1 2 ? -17.672 -11.352 -7.738 1 81.12 2 THR B CA 1
ATOM 796 C C . THR B 1 2 ? -16.234 -10.828 -7.859 1 81.12 2 THR B C 1
ATOM 798 O O . THR B 1 2 ? -15.289 -11.617 -7.91 1 81.12 2 THR B O 1
ATOM 801 N N . VAL B 1 3 ? -16.047 -9.633 -8.492 1 90.75 3 VAL B N 1
ATOM 802 C CA . VAL B 1 3 ? -14.758 -8.969 -8.672 1 90.75 3 VAL B CA 1
ATOM 803 C C . VAL B 1 3 ? -14.219 -8.508 -7.316 1 90.75 3 VAL B C 1
ATOM 805 O O . VAL B 1 3 ? -14.969 -8.008 -6.48 1 90.75 3 VAL B O 1
ATOM 808 N N . LYS B 1 4 ? -12.977 -8.883 -7.125 1 95.06 4 LYS B N 1
ATOM 809 C CA . LYS B 1 4 ? -12.281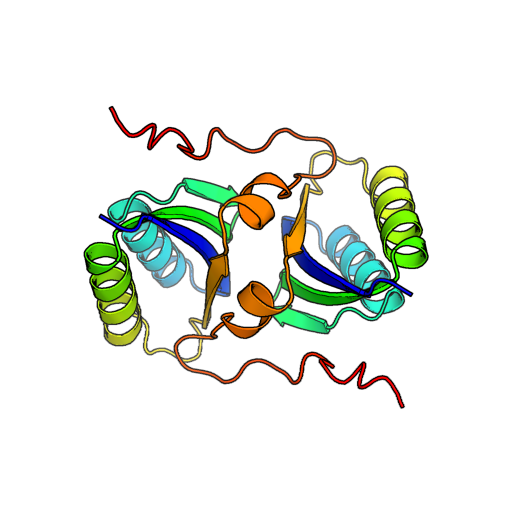 -8.422 -5.926 1 95.06 4 LYS B CA 1
ATOM 810 C C . LYS B 1 4 ? -11.273 -7.328 -6.266 1 95.06 4 LYS B C 1
ATOM 812 O O . LYS B 1 4 ? -10.492 -7.469 -7.207 1 95.06 4 LYS B O 1
ATOM 817 N N . HIS B 1 5 ? -11.367 -6.242 -5.555 1 96.62 5 HIS B N 1
ATOM 818 C CA . HIS B 1 5 ? -10.383 -5.172 -5.688 1 96.62 5 HIS B CA 1
ATOM 819 C C . HIS B 1 5 ? -9.258 -5.324 -4.668 1 96.62 5 HIS B C 1
ATOM 821 O O . HIS B 1 5 ? -9.508 -5.66 -3.508 1 96.62 5 HIS B O 1
ATOM 827 N N . LEU B 1 6 ? -8 -5.07 -5.219 1 96.88 6 LEU B N 1
ATOM 828 C CA . LEU B 1 6 ? -6.879 -5.395 -4.344 1 96.88 6 LEU B CA 1
ATOM 829 C C . LEU B 1 6 ? -5.801 -4.32 -4.418 1 96.88 6 LEU B C 1
ATOM 831 O O . LEU B 1 6 ? -5.602 -3.707 -5.469 1 96.88 6 LEU B O 1
ATOM 835 N N . ILE B 1 7 ? -5.145 -4.117 -3.318 1 98.19 7 ILE B N 1
ATOM 836 C CA . ILE B 1 7 ? -3.877 -3.412 -3.197 1 98.19 7 ILE B CA 1
ATOM 837 C C . ILE B 1 7 ? -2.791 -4.375 -2.721 1 98.19 7 ILE B C 1
ATOM 839 O O . ILE B 1 7 ? -2.99 -5.113 -1.753 1 98.19 7 ILE B O 1
ATOM 843 N N . VAL B 1 8 ? -1.711 -4.469 -3.451 1 98.62 8 VAL B N 1
ATOM 844 C CA . VAL B 1 8 ? -0.61 -5.344 -3.062 1 98.62 8 VAL B CA 1
ATOM 845 C C . VAL B 1 8 ? 0.664 -4.52 -2.881 1 98.62 8 VAL B C 1
ATOM 847 O O . VAL B 1 8 ? 1.081 -3.801 -3.791 1 98.62 8 VAL B O 1
ATOM 850 N N . CYS B 1 9 ? 1.205 -4.605 -1.701 1 98.56 9 CYS B N 1
ATOM 851 C CA . CYS B 1 9 ? 2.484 -3.98 -1.384 1 98.56 9 CYS B CA 1
ATOM 852 C C . CYS B 1 9 ? 3.559 -5.035 -1.138 1 98.56 9 CYS B C 1
ATOM 854 O O . CYS B 1 9 ? 3.262 -6.129 -0.655 1 98.56 9 CYS B O 1
ATOM 856 N N . TYR B 1 10 ? 4.773 -4.742 -1.416 1 98.38 10 TYR B N 1
ATOM 857 C CA . TYR B 1 10 ? 5.84 -5.68 -1.086 1 98.38 10 TYR B CA 1
ATOM 858 C C . TYR B 1 10 ? 7.074 -4.949 -0.575 1 98.38 10 TYR B C 1
ATOM 860 O O . TYR B 1 10 ? 7.266 -3.764 -0.867 1 98.38 10 TYR B O 1
ATOM 868 N N . ASP B 1 11 ? 7.828 -5.57 0.191 1 97.56 11 ASP B N 1
ATOM 869 C CA . ASP B 1 11 ? 9.094 -5.121 0.753 1 97.56 11 ASP B CA 1
ATOM 870 C C . ASP B 1 11 ? 10.203 -6.145 0.501 1 97.56 11 ASP B C 1
ATOM 872 O O . ASP B 1 11 ? 10.242 -7.195 1.147 1 97.56 11 ASP B O 1
ATOM 876 N N . VAL B 1 12 ? 10.945 -5.766 -0.544 1 97.06 12 VAL B N 1
ATOM 877 C CA . VAL B 1 12 ? 11.953 -6.695 -1.043 1 97.06 12 VAL B CA 1
ATOM 878 C C . VAL B 1 12 ? 13.25 -5.941 -1.338 1 97.06 12 VAL B C 1
ATOM 880 O O . VAL B 1 12 ? 13.242 -4.93 -2.043 1 97.06 12 VAL B O 1
ATOM 883 N N . GLU B 1 13 ? 14.391 -6.406 -0.89 1 93.94 13 GLU B N 1
ATOM 884 C CA . GLU B 1 13 ? 15.648 -5.691 -1.03 1 93.94 13 GLU B CA 1
ATOM 885 C C . GLU B 1 13 ? 16.391 -6.129 -2.287 1 93.94 13 GLU B C 1
ATOM 887 O O . GLU B 1 13 ? 16.906 -5.289 -3.037 1 93.94 13 GLU B O 1
ATOM 892 N N . LYS B 1 14 ? 16.469 -7.465 -2.496 1 96.75 14 LYS B N 1
ATOM 893 C CA . LYS B 1 14 ? 17.266 -7.996 -3.6 1 96.75 14 LYS B CA 1
ATOM 894 C C . LYS B 1 14 ? 16.562 -7.797 -4.934 1 96.75 14 LYS B C 1
ATOM 896 O O . LYS B 1 14 ? 15.391 -8.164 -5.086 1 96.75 14 LYS B O 1
ATOM 901 N N . THR B 1 15 ? 17.266 -7.309 -5.895 1 97.25 15 THR B N 1
ATOM 902 C CA . THR B 1 15 ? 16.703 -6.953 -7.195 1 97.25 15 THR B CA 1
ATOM 903 C C . THR B 1 15 ? 16.094 -8.18 -7.875 1 97.25 15 THR B C 1
ATOM 905 O O . THR B 1 15 ? 15 -8.102 -8.438 1 97.25 15 THR B O 1
ATOM 908 N N . LYS B 1 16 ? 16.812 -9.266 -7.77 1 97.69 16 LYS B N 1
ATOM 909 C CA . LYS B 1 16 ? 16.328 -10.492 -8.406 1 97.69 16 LYS B CA 1
ATOM 910 C C . LYS B 1 16 ? 14.969 -10.898 -7.859 1 97.69 16 LYS B C 1
ATOM 912 O O . LYS B 1 16 ? 14.062 -11.258 -8.617 1 97.69 16 LYS B O 1
ATOM 917 N N . ASP B 1 17 ? 14.852 -10.844 -6.562 1 97.81 17 ASP B N 1
ATOM 918 C CA . ASP B 1 17 ? 13.602 -11.195 -5.902 1 97.81 17 ASP B CA 1
ATOM 919 C C . ASP B 1 17 ? 12.508 -10.172 -6.223 1 97.81 17 ASP B C 1
ATOM 921 O O . ASP B 1 17 ? 11.359 -10.547 -6.48 1 97.81 17 ASP B O 1
ATOM 925 N N . ARG B 1 18 ? 12.875 -8.914 -6.242 1 98.06 18 ARG B N 1
ATOM 926 C CA . ARG B 1 18 ? 11.953 -7.844 -6.582 1 98.06 18 ARG B CA 1
ATOM 927 C C . ARG B 1 18 ? 11.375 -8.039 -7.98 1 98.06 18 ARG B C 1
ATOM 929 O O . ARG B 1 18 ? 10.164 -7.93 -8.18 1 98.06 18 ARG B O 1
ATOM 936 N N . ASN B 1 19 ? 12.227 -8.375 -8.922 1 98.31 19 ASN B N 1
ATOM 937 C CA . ASN B 1 19 ? 11.789 -8.578 -10.297 1 98.31 19 ASN B CA 1
ATOM 938 C C . ASN B 1 19 ? 10.82 -9.75 -10.406 1 98.31 19 ASN B C 1
ATOM 940 O O . ASN B 1 19 ? 9.867 -9.703 -11.188 1 98.31 19 ASN B O 1
ATOM 944 N N . LYS B 1 20 ? 11.094 -10.742 -9.648 1 98.44 20 LYS B N 1
ATOM 945 C CA . LYS B 1 20 ? 10.195 -11.898 -9.648 1 98.44 20 LYS B CA 1
ATOM 946 C C . LYS B 1 20 ? 8.812 -11.523 -9.125 1 98.44 20 LYS B C 1
ATOM 948 O O . LYS B 1 20 ? 7.797 -11.93 -9.695 1 98.44 20 LYS B O 1
ATOM 953 N N . VAL B 1 21 ? 8.727 -10.781 -8.016 1 98.69 21 VAL B N 1
AT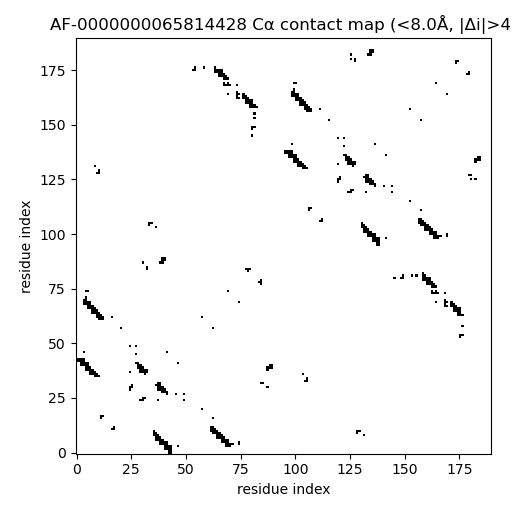OM 954 C CA . VAL B 1 21 ? 7.453 -10.328 -7.461 1 98.69 21 VAL B CA 1
ATOM 955 C C . VAL B 1 21 ? 6.703 -9.492 -8.492 1 98.69 21 VAL B C 1
ATOM 957 O O . VAL B 1 21 ? 5.516 -9.719 -8.734 1 98.69 21 VAL B O 1
ATOM 960 N N . ILE B 1 22 ? 7.426 -8.609 -9.125 1 98.62 22 ILE B N 1
ATOM 961 C CA . ILE B 1 22 ? 6.844 -7.727 -10.125 1 98.62 22 ILE B CA 1
ATOM 962 C C . ILE B 1 22 ? 6.242 -8.555 -11.258 1 98.62 22 ILE B C 1
ATOM 964 O O . ILE B 1 22 ? 5.094 -8.344 -11.656 1 98.62 22 ILE B O 1
ATOM 968 N N . LYS B 1 23 ? 6.969 -9.523 -11.695 1 98.62 23 LYS B N 1
ATOM 969 C CA . LYS B 1 23 ? 6.516 -10.367 -12.797 1 98.62 23 LYS B CA 1
ATOM 970 C C . LYS B 1 23 ? 5.246 -11.133 -12.422 1 98.62 23 LYS B C 1
ATOM 972 O O . LYS B 1 23 ? 4.32 -11.242 -13.234 1 98.62 23 LYS B O 1
ATOM 977 N N . VAL B 1 24 ? 5.203 -11.594 -11.289 1 98.62 24 VAL B N 1
ATOM 978 C CA . VAL B 1 24 ? 4.043 -12.352 -10.828 1 98.62 24 VAL B CA 1
ATOM 979 C C . VAL B 1 24 ? 2.822 -11.438 -10.75 1 98.62 24 VAL B C 1
ATOM 981 O O . VAL B 1 24 ? 1.744 -11.789 -11.242 1 98.62 24 VAL B O 1
ATOM 984 N N . LEU B 1 25 ? 2.91 -10.25 -10.109 1 98.44 25 LEU B N 1
ATOM 985 C CA . LEU B 1 25 ? 1.782 -9.336 -9.961 1 98.44 25 LEU B CA 1
ATOM 986 C C . LEU B 1 25 ? 1.312 -8.836 -11.32 1 98.44 25 LEU B C 1
ATOM 988 O O . LEU B 1 25 ? 0.108 -8.719 -11.562 1 98.44 25 LEU B O 1
ATOM 992 N N . GLU B 1 26 ? 2.287 -8.648 -12.227 1 98.25 26 GLU B N 1
ATOM 993 C CA . GLU B 1 26 ? 1.938 -8.258 -13.586 1 98.25 26 GLU B CA 1
ATOM 994 C C . GLU B 1 26 ? 1.206 -9.383 -14.32 1 98.25 26 GLU B C 1
ATOM 996 O O . GLU B 1 26 ? 0.285 -9.125 -15.094 1 98.25 26 GLU B O 1
ATOM 1001 N N . TYR B 1 27 ? 1.666 -10.555 -14.078 1 98.44 27 TYR B N 1
ATOM 1002 C CA . TYR B 1 27 ? 1.03 -11.719 -14.688 1 98.44 27 TYR B CA 1
ATOM 1003 C C . TYR B 1 27 ? -0.453 -11.773 -14.352 1 98.44 27 TYR B C 1
ATOM 1005 O O . TYR B 1 27 ? -1.276 -12.148 -15.188 1 98.44 27 TYR B O 1
ATOM 1013 N N . TYR B 1 28 ? -0.809 -11.336 -13.188 1 98 28 TYR B N 1
ATOM 1014 C CA . TYR B 1 28 ? -2.201 -11.383 -12.758 1 98 28 TYR B CA 1
ATOM 1015 C C . TYR B 1 28 ? -2.936 -10.102 -13.125 1 98 28 TYR B C 1
ATOM 1017 O O . TYR B 1 28 ? -4.074 -9.883 -12.703 1 98 28 TYR B O 1
ATOM 1025 N N . GLY B 1 29 ? -2.318 -9.258 -13.773 1 96.56 29 GLY B N 1
ATOM 1026 C CA . GLY B 1 29 ? -2.986 -8.109 -14.367 1 96.56 29 GLY B CA 1
ATOM 1027 C C . GLY B 1 29 ? -3.049 -6.91 -13.445 1 96.56 29 GLY B C 1
ATOM 1028 O O . GLY B 1 29 ? -3.801 -5.965 -13.695 1 96.56 29 GLY B O 1
ATOM 1029 N N . LEU B 1 30 ? -2.318 -6.945 -12.422 1 97.44 30 LEU B N 1
ATOM 1030 C CA . LEU B 1 30 ? -2.277 -5.789 -11.531 1 97.44 30 LEU B CA 1
ATOM 1031 C C . LEU B 1 30 ? -1.386 -4.695 -12.109 1 97.44 30 LEU B C 1
ATOM 1033 O O . LEU B 1 30 ? -0.456 -4.98 -12.867 1 97.44 30 LEU B O 1
ATOM 1037 N N . ILE B 1 31 ? -1.725 -3.516 -11.758 1 97 31 ILE B N 1
ATOM 1038 C CA . ILE B 1 31 ? -1.02 -2.355 -12.297 1 97 31 ILE B CA 1
ATOM 1039 C C . ILE B 1 31 ? -0.107 -1.766 -11.227 1 97 31 ILE B C 1
ATOM 1041 O O . ILE B 1 31 ? -0.529 -1.563 -10.086 1 97 31 ILE B O 1
ATOM 1045 N N . ARG B 1 32 ? 1.146 -1.501 -11.688 1 97.25 32 ARG B N 1
ATOM 1046 C CA . ARG B 1 32 ? 2.1 -0.88 -10.773 1 97.25 32 ARG B CA 1
ATOM 1047 C C . ARG B 1 32 ? 1.811 0.608 -10.609 1 97.25 32 ARG B C 1
ATOM 1049 O O . ARG B 1 32 ? 1.834 1.363 -11.586 1 97.25 32 ARG B O 1
ATOM 1056 N N . VAL B 1 33 ? 1.526 1.038 -9.352 1 96.31 33 VAL B N 1
ATOM 1057 C CA . VAL B 1 33 ? 1.157 2.434 -9.141 1 96.31 33 VAL B CA 1
ATOM 1058 C C . VAL B 1 33 ? 2.291 3.168 -8.43 1 96.31 33 VAL B C 1
ATOM 1060 O O . VAL B 1 33 ? 2.396 4.395 -8.508 1 96.31 33 VAL B O 1
ATOM 1063 N N . GLN B 1 34 ? 3.043 2.443 -7.645 1 96.94 34 GLN B N 1
ATOM 1064 C CA . GLN B 1 34 ? 4.277 2.916 -7.031 1 96.94 34 GLN B CA 1
ATOM 1065 C C . GLN B 1 34 ? 5.375 1.858 -7.113 1 96.94 34 GLN B C 1
ATOM 1067 O O . GLN B 1 34 ? 5.109 0.71 -7.477 1 96.94 34 GLN B O 1
ATOM 1072 N N . TYR B 1 35 ? 6.531 2.207 -6.719 1 96.5 35 TYR B N 1
ATOM 1073 C CA . TYR B 1 35 ? 7.672 1.312 -6.859 1 96.5 35 TYR B CA 1
ATOM 1074 C C . TYR B 1 35 ?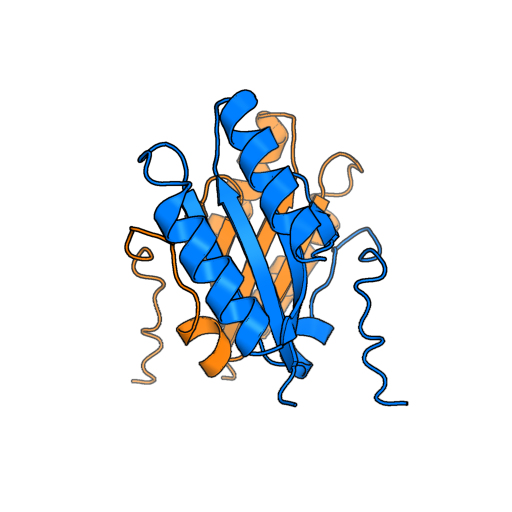 7.348 -0.081 -6.34 1 96.5 35 TYR B C 1
ATOM 1076 O O . TYR B 1 35 ? 7.676 -1.083 -6.977 1 96.5 35 TYR B O 1
ATOM 1084 N N . SER B 1 36 ? 6.664 -0.184 -5.176 1 97.81 36 SER B N 1
ATOM 1085 C CA . SER B 1 36 ? 6.383 -1.479 -4.562 1 97.81 36 SER B CA 1
ATOM 1086 C C . SER B 1 36 ? 4.898 -1.637 -4.254 1 97.81 36 SER B C 1
ATOM 1088 O O . SER B 1 36 ? 4.527 -2.346 -3.316 1 97.81 36 SER B O 1
ATOM 1090 N N . VAL B 1 37 ? 4.105 -0.986 -5.023 1 98.44 37 VAL B N 1
ATOM 1091 C CA . VAL B 1 37 ? 2.666 -1.041 -4.785 1 98.44 37 VAL B CA 1
ATOM 1092 C C . VAL B 1 37 ? 1.937 -1.326 -6.098 1 98.44 37 VAL B C 1
ATOM 1094 O O . VAL B 1 37 ? 2.143 -0.63 -7.094 1 98.44 37 VAL B O 1
ATOM 1097 N N . PHE B 1 38 ? 1.116 -2.301 -6.094 1 98.38 38 PHE B N 1
ATOM 1098 C CA . PHE B 1 38 ? 0.259 -2.643 -7.219 1 98.38 38 PHE B CA 1
ATOM 1099 C C . PHE B 1 38 ? -1.212 -2.549 -6.828 1 98.38 38 PHE B C 1
ATOM 1101 O O . PHE B 1 38 ? -1.568 -2.781 -5.672 1 98.38 38 PHE B O 1
ATOM 1108 N N . MET B 1 39 ? -2.02 -2.188 -7.781 1 97.75 39 MET B N 1
ATOM 1109 C CA . MET B 1 39 ? -3.471 -2.18 -7.617 1 97.75 39 MET B CA 1
ATOM 1110 C C . MET B 1 39 ? -4.152 -2.871 -8.797 1 97.75 39 MET B C 1
ATOM 1112 O O . MET B 1 39 ? -3.604 -2.918 -9.898 1 97.75 39 MET B O 1
ATOM 1116 N N . GLY B 1 40 ? -5.289 -3.363 -8.516 1 96.56 40 GLY B N 1
ATOM 1117 C CA . GLY B 1 40 ? -6.07 -3.947 -9.594 1 96.56 40 GLY B CA 1
ATOM 1118 C C . GLY B 1 40 ? -7.281 -4.719 -9.094 1 96.56 40 GLY B C 1
ATOM 1119 O O . GLY B 1 40 ? -7.691 -4.566 -7.945 1 96.56 40 GLY B O 1
ATOM 1120 N N . SER B 1 41 ? -7.871 -5.441 -10.023 1 96.38 41 SER B N 1
ATOM 1121 C CA . SER B 1 41 ? -9.055 -6.242 -9.734 1 96.38 41 SER B CA 1
ATOM 1122 C C . SER B 1 41 ? -8.93 -7.648 -10.32 1 96.38 41 SER B C 1
ATOM 1124 O O . SER B 1 41 ? -8.438 -7.816 -11.438 1 96.38 41 SER B O 1
ATOM 1126 N N . LEU B 1 42 ? -9.352 -8.539 -9.57 1 96.44 42 LEU B N 1
ATOM 1127 C CA . LEU B 1 42 ? -9.336 -9.945 -9.969 1 96.44 42 LEU B CA 1
ATOM 1128 C C . LEU B 1 42 ? -10.656 -10.625 -9.617 1 96.44 42 LEU B C 1
ATOM 1130 O O . LEU B 1 42 ? -11.352 -10.203 -8.688 1 96.44 42 LEU B O 1
ATOM 1134 N N . THR B 1 43 ? -10.961 -11.688 -10.352 1 95.94 43 THR B N 1
ATOM 1135 C CA . THR B 1 43 ? -12.016 -12.586 -9.883 1 95.94 43 THR B CA 1
ATOM 1136 C C . THR B 1 43 ? -11.57 -13.336 -8.625 1 95.94 43 THR B C 1
ATOM 1138 O O . THR B 1 43 ? -10.375 -13.406 -8.328 1 95.94 43 THR B O 1
ATOM 1141 N N . GLU B 1 44 ? -12.555 -13.859 -7.965 1 94.94 44 GLU B N 1
ATOM 1142 C CA . GLU B 1 44 ? -12.25 -14.625 -6.762 1 94.94 44 GLU B CA 1
ATOM 1143 C C . GLU B 1 44 ? -11.289 -15.773 -7.07 1 94.94 44 GLU B C 1
ATOM 1145 O O . GLU B 1 44 ? -10.344 -16.016 -6.316 1 94.94 44 GLU B O 1
ATOM 1150 N N . THR B 1 45 ? -11.531 -16.453 -8.164 1 96.25 45 THR B N 1
ATOM 1151 C CA . THR B 1 45 ? -10.703 -17.594 -8.555 1 96.25 45 THR B CA 1
ATOM 1152 C C . THR B 1 45 ? -9.266 -17.141 -8.812 1 96.25 45 THR B C 1
ATOM 1154 O O . THR B 1 45 ? -8.328 -17.766 -8.32 1 96.25 45 THR B O 1
ATOM 1157 N N . ARG B 1 46 ? -9.109 -16.062 -9.516 1 96.69 46 ARG B N 1
ATOM 1158 C CA . ARG B 1 46 ? -7.777 -15.57 -9.844 1 96.69 46 ARG B CA 1
ATOM 1159 C C . ARG B 1 46 ? -7.062 -15.062 -8.594 1 96.69 46 ARG B C 1
ATOM 1161 O O . ARG B 1 46 ? -5.844 -15.203 -8.477 1 96.69 46 ARG B O 1
ATOM 1168 N N . LEU B 1 47 ? -7.828 -14.406 -7.75 1 96.88 47 LEU B N 1
ATOM 1169 C CA . LEU B 1 47 ? -7.258 -13.969 -6.48 1 96.88 47 LEU B CA 1
ATOM 1170 C C . LEU B 1 47 ? -6.707 -15.156 -5.695 1 96.88 47 LEU B C 1
ATOM 1172 O O . LEU B 1 47 ? -5.59 -15.102 -5.184 1 96.88 47 LEU B O 1
ATOM 1176 N N . HIS B 1 48 ? -7.504 -16.234 -5.633 1 96.5 48 HIS B N 1
ATOM 1177 C CA . HIS B 1 48 ? -7.066 -17.438 -4.938 1 96.5 48 HIS B CA 1
ATOM 1178 C C . HIS B 1 48 ? -5.801 -18.016 -5.57 1 96.5 48 HIS B C 1
ATOM 1180 O O . HIS B 1 48 ? -4.879 -18.422 -4.863 1 96.5 48 HIS B O 1
ATOM 1186 N N . GLN B 1 49 ? -5.738 -18.062 -6.852 1 98.19 49 GLN B N 1
ATOM 1187 C CA . GLN B 1 49 ? -4.57 -18.547 -7.57 1 98.19 49 GLN B CA 1
ATOM 1188 C C . GLN B 1 49 ? -3.344 -17.688 -7.289 1 98.19 49 GLN B C 1
ATOM 1190 O O . GLN B 1 49 ? -2.25 -18.219 -7.062 1 98.19 49 GLN B O 1
ATOM 1195 N N . MET B 1 50 ? -3.508 -16.359 -7.328 1 98 50 MET B N 1
ATOM 1196 C CA . MET B 1 50 ? -2.402 -15.445 -7.062 1 98 50 MET B CA 1
ATOM 1197 C C . MET B 1 50 ? -1.845 -15.656 -5.656 1 98 50 MET B C 1
ATOM 1199 O O . MET B 1 50 ? -0.633 -15.805 -5.48 1 98 50 MET B O 1
ATOM 1203 N N . ASN B 1 51 ? -2.783 -15.688 -4.695 1 97.19 51 ASN B N 1
ATOM 1204 C CA . ASN B 1 51 ? -2.363 -15.867 -3.311 1 97.19 51 ASN B CA 1
ATOM 1205 C C . ASN B 1 51 ? -1.607 -17.188 -3.127 1 97.19 51 ASN B C 1
ATOM 1207 O O . ASN B 1 51 ? -0.595 -17.234 -2.426 1 97.19 51 ASN B O 1
ATOM 1211 N N . ALA B 1 52 ? -2.115 -18.25 -3.764 1 97.94 52 ALA B N 1
ATOM 1212 C CA . ALA B 1 52 ? -1.458 -19.547 -3.672 1 97.94 52 ALA B CA 1
ATOM 1213 C C . ALA B 1 52 ? -0.058 -19.5 -4.277 1 97.94 52 ALA B C 1
ATOM 1215 O O . ALA B 1 52 ? 0.89 -20.047 -3.709 1 97.94 52 ALA B O 1
ATOM 1216 N N . ARG B 1 53 ? 0.033 -18.875 -5.387 1 98.38 53 ARG B N 1
ATOM 1217 C CA . ARG B 1 53 ? 1.326 -18.75 -6.055 1 98.38 53 ARG B CA 1
ATOM 1218 C C . ARG B 1 53 ? 2.309 -17.953 -5.203 1 98.38 53 ARG B C 1
ATOM 1220 O O . ARG B 1 53 ? 3.469 -18.344 -5.055 1 98.38 53 ARG B O 1
ATOM 1227 N N . ILE B 1 54 ? 1.867 -16.797 -4.645 1 97.88 54 ILE B N 1
ATOM 1228 C CA . ILE B 1 54 ? 2.703 -15.961 -3.795 1 97.88 54 ILE B CA 1
ATOM 1229 C C . ILE B 1 54 ? 3.211 -16.766 -2.605 1 97.88 54 ILE B C 1
ATOM 1231 O O . ILE B 1 54 ? 4.406 -16.766 -2.307 1 97.88 54 ILE B O 1
ATOM 1235 N N . LYS B 1 55 ? 2.34 -17.484 -2.01 1 96.94 55 LYS B N 1
ATOM 1236 C CA . LYS B 1 55 ? 2.691 -18.281 -0.844 1 96.94 55 LYS B CA 1
ATOM 1237 C C . LYS B 1 55 ? 3.713 -19.359 -1.205 1 96.94 55 LYS B C 1
ATOM 1239 O O . LYS B 1 55 ? 4.605 -19.672 -0.413 1 96.94 55 LYS B O 1
ATOM 1244 N N . ARG B 1 56 ? 3.562 -19.875 -2.369 1 97.56 56 ARG B N 1
ATOM 1245 C CA . ARG B 1 56 ? 4.426 -20.953 -2.814 1 97.56 56 ARG B CA 1
ATOM 1246 C C . ARG B 1 56 ? 5.789 -20.438 -3.256 1 97.56 56 ARG B C 1
ATOM 1248 O O . ARG B 1 56 ? 6.824 -21.016 -2.92 1 97.56 56 ARG B O 1
ATOM 1255 N N . GLU B 1 57 ? 5.77 -19.344 -3.953 1 97.62 57 GLU B N 1
ATOM 1256 C CA . GLU B 1 57 ? 6.977 -18.891 -4.633 1 97.62 57 GLU B CA 1
ATOM 1257 C C . GLU B 1 57 ? 7.816 -18 -3.73 1 97.62 57 GLU B C 1
ATOM 1259 O O . GLU B 1 57 ? 9.039 -17.938 -3.869 1 97.62 57 GLU B O 1
ATOM 1264 N N . PHE B 1 58 ? 7.227 -17.219 -2.893 1 97.56 58 PHE B N 1
ATOM 1265 C CA . PHE B 1 58 ? 7.941 -16.203 -2.115 1 97.56 58 PHE B CA 1
ATOM 1266 C C . PHE B 1 58 ? 7.988 -16.594 -0.642 1 97.56 58 PHE B C 1
ATOM 1268 O O . PHE B 1 58 ? 7.305 -15.984 0.186 1 97.56 58 PHE B O 1
ATOM 1275 N N . THR B 1 59 ? 8.984 -17.547 -0.286 1 95.06 59 THR B N 1
ATOM 1276 C CA . THR B 1 59 ? 9.039 -18.109 1.054 1 95.06 59 THR B CA 1
ATOM 1277 C C . THR B 1 59 ? 10.172 -17.5 1.862 1 95.06 59 THR B C 1
ATOM 1279 O O . THR B 1 59 ? 10.234 -17.656 3.082 1 95.06 59 THR B O 1
ATOM 1282 N N . LYS B 1 60 ? 11.078 -16.781 1.182 1 95.94 60 LYS B N 1
ATOM 1283 C CA . LYS B 1 60 ? 12.18 -16.141 1.891 1 95.94 60 LYS B CA 1
ATOM 1284 C C . LYS B 1 60 ? 11.664 -15.055 2.832 1 95.94 60 LYS B C 1
ATOM 1286 O O . LYS B 1 60 ? 10.836 -14.227 2.443 1 95.94 60 LYS B O 1
ATOM 1291 N N . PRO B 1 61 ? 12.242 -15.023 4.016 1 93.94 61 PRO B N 1
ATOM 1292 C CA . PRO B 1 61 ? 11.812 -14.008 4.977 1 93.94 61 PRO B CA 1
ATOM 1293 C C . PRO B 1 61 ? 12.102 -12.586 4.496 1 93.94 61 PRO B C 1
ATOM 1295 O O . PRO B 1 61 ? 11.484 -11.633 4.973 1 93.94 61 PRO B O 1
ATOM 1298 N N . SER B 1 62 ? 13.023 -12.484 3.588 1 95.56 62 SER B N 1
ATOM 1299 C CA . SER B 1 62 ? 13.414 -11.172 3.068 1 95.56 62 SER B CA 1
ATOM 1300 C C . SER B 1 62 ? 12.398 -10.664 2.053 1 95.56 62 SER B C 1
ATOM 1302 O O . SER B 1 62 ? 12.516 -9.531 1.567 1 95.56 62 SER B O 1
ATOM 1304 N N . ILE B 1 63 ? 11.453 -11.516 1.691 1 97.56 63 ILE B N 1
ATOM 1305 C CA . ILE B 1 63 ? 10.383 -11.141 0.769 1 97.56 63 ILE B CA 1
ATOM 1306 C C . ILE B 1 63 ? 9.062 -11.031 1.525 1 97.56 63 ILE B C 1
ATOM 1308 O O . ILE B 1 63 ? 8.445 -12.039 1.869 1 97.56 63 ILE B O 1
ATOM 1312 N N . LYS B 1 64 ? 8.656 -9.82 1.812 1 97.25 64 LYS B N 1
ATOM 1313 C CA . LYS B 1 64 ? 7.391 -9.586 2.5 1 97.25 64 LYS B CA 1
ATOM 1314 C C . LYS B 1 64 ? 6.348 -9.008 1.547 1 97.25 64 LYS B C 1
ATOM 1316 O O . LYS B 1 64 ? 6.617 -8.031 0.841 1 97.25 64 LYS B O 1
ATOM 1321 N N . ILE B 1 65 ? 5.176 -9.625 1.514 1 98.38 65 ILE B N 1
ATOM 1322 C CA . ILE B 1 65 ? 4.098 -9.203 0.627 1 98.38 65 ILE B CA 1
ATOM 1323 C C . ILE B 1 65 ? 2.822 -8.977 1.437 1 98.38 65 ILE B C 1
ATOM 1325 O O . ILE B 1 65 ? 2.428 -9.828 2.238 1 98.38 65 ILE B O 1
ATOM 1329 N N . LEU B 1 66 ? 2.281 -7.789 1.345 1 98 66 LEU B N 1
ATOM 1330 C CA . LEU B 1 66 ? 1.026 -7.379 1.966 1 98 66 LEU B CA 1
ATOM 1331 C C . LEU B 1 66 ? -0.098 -7.328 0.937 1 98 66 LEU B C 1
ATOM 1333 O O . LEU B 1 66 ? 0.026 -6.66 -0.092 1 98 66 LEU B O 1
ATOM 1337 N N . VAL B 1 67 ? -1.129 -8.109 1.119 1 98.19 67 VAL B N 1
ATOM 1338 C CA . VAL B 1 67 ? -2.287 -8.117 0.232 1 98.19 67 VAL B CA 1
ATOM 1339 C C . VAL B 1 67 ? -3.506 -7.566 0.968 1 98.19 67 VAL B C 1
ATOM 1341 O O . VAL B 1 67 ? -3.84 -8.031 2.061 1 98.19 67 VAL B O 1
ATOM 1344 N N . ILE B 1 68 ? -4.172 -6.617 0.357 1 97.81 68 ILE B N 1
ATOM 1345 C CA . ILE B 1 68 ? -5.359 -6.012 0.954 1 97.81 68 ILE B CA 1
ATOM 1346 C C . ILE B 1 68 ? -6.523 -6.074 -0.034 1 97.81 68 ILE B C 1
ATOM 1348 O O . ILE B 1 68 ? -6.48 -5.441 -1.092 1 97.81 68 ILE B O 1
ATOM 1352 N N . GLU B 1 69 ? -7.5 -6.836 0.318 1 97.12 69 GLU B N 1
ATOM 1353 C CA . GLU B 1 69 ? -8.75 -6.82 -0.436 1 97.12 69 GLU B CA 1
ATOM 1354 C C . GLU B 1 69 ? -9.633 -5.648 -0.015 1 97.12 69 GLU B C 1
ATOM 1356 O O . GLU B 1 69 ? -9.953 -5.5 1.166 1 97.12 69 GLU B O 1
ATOM 1361 N N . VAL B 1 70 ? -10 -4.832 -0.991 1 97 70 VAL B N 1
ATOM 1362 C CA . VAL B 1 70 ? -10.789 -3.652 -0.654 1 97 70 VAL B CA 1
ATOM 1363 C C . VAL B 1 70 ? -12.094 -3.662 -1.445 1 97 70 VAL B C 1
ATOM 1365 O O . VAL B 1 70 ? -12.172 -4.266 -2.518 1 97 70 VAL B O 1
ATOM 1368 N N . CYS B 1 71 ? -13.094 -3.082 -0.86 1 95.94 71 CYS B N 1
ATOM 1369 C CA . CYS B 1 71 ? -14.336 -2.928 -1.617 1 95.94 71 CYS B CA 1
ATOM 1370 C C . CYS B 1 71 ? -14.195 -1.839 -2.674 1 95.94 71 CYS B C 1
ATOM 1372 O O . CYS B 1 71 ? -13.227 -1.072 -2.658 1 95.94 71 CYS B O 1
ATOM 1374 N N . ASN B 1 72 ? -15.156 -1.854 -3.564 1 94.25 72 ASN B N 1
ATOM 1375 C CA . ASN B 1 72 ? -15.117 -0.885 -4.656 1 94.25 72 ASN B CA 1
ATOM 1376 C C . ASN B 1 72 ? -15.078 0.547 -4.129 1 94.25 72 ASN B C 1
ATOM 1378 O O . ASN B 1 72 ? -14.32 1.377 -4.637 1 94.25 72 ASN B O 1
ATOM 1382 N N . ALA B 1 73 ? -15.906 0.852 -3.16 1 95.44 73 ALA B N 1
ATOM 1383 C CA . ALA B 1 73 ? -15.969 2.201 -2.604 1 95.44 73 ALA B CA 1
ATOM 1384 C C . ALA B 1 73 ? -14.609 2.635 -2.066 1 95.44 73 ALA B C 1
ATOM 1386 O O . ALA B 1 73 ? -14.18 3.773 -2.277 1 95.44 73 ALA B O 1
ATOM 1387 N N . CYS B 1 74 ? -13.891 1.767 -1.381 1 96.69 74 CYS B N 1
ATOM 1388 C CA . CYS B 1 74 ? -12.578 2.068 -0.82 1 96.69 74 CYS B CA 1
ATOM 1389 C C . CYS B 1 74 ? -11.547 2.244 -1.923 1 96.69 74 CYS B C 1
ATOM 1391 O O . CYS B 1 74 ? -10.695 3.135 -1.849 1 96.69 74 CYS B O 1
ATOM 1393 N N . MET B 1 75 ? -11.586 1.391 -2.914 1 95.5 75 MET B N 1
ATOM 1394 C CA . MET B 1 75 ? -10.68 1.509 -4.051 1 95.5 75 MET B CA 1
ATOM 1395 C C . MET B 1 75 ? -10.812 2.875 -4.715 1 95.5 75 MET B C 1
ATOM 1397 O O . MET B 1 75 ? -9.812 3.475 -5.117 1 95.5 75 MET B O 1
ATOM 1401 N N . GLU B 1 76 ? -12.031 3.363 -4.781 1 93.44 76 GLU B N 1
ATOM 1402 C CA . GLU B 1 76 ? -12.297 4.629 -5.449 1 93.44 76 GLU B CA 1
ATOM 1403 C C . GLU B 1 76 ? -11.797 5.809 -4.625 1 93.44 76 GLU B C 1
ATOM 1405 O O . GLU B 1 76 ? -11.688 6.93 -5.133 1 93.44 76 GLU B O 1
ATOM 1410 N N . ARG B 1 77 ? -11.492 5.551 -3.41 1 94.19 77 ARG B N 1
ATOM 1411 C CA . ARG B 1 77 ? -11.039 6.629 -2.539 1 94.19 77 ARG B CA 1
ATOM 1412 C C . ARG B 1 77 ? -9.523 6.754 -2.572 1 94.19 77 ARG B C 1
ATOM 1414 O O . ARG B 1 77 ? -8.953 7.664 -1.962 1 94.19 77 ARG B O 1
ATOM 1421 N N . ALA B 1 78 ? -8.844 5.832 -3.23 1 95.12 78 ALA B N 1
ATOM 1422 C CA . ALA B 1 78 ? -7.391 5.93 -3.346 1 95.12 78 ALA B CA 1
ATOM 1423 C C . ALA B 1 78 ? -6.98 7.219 -4.051 1 95.12 78 ALA B C 1
ATOM 1425 O O . ALA B 1 78 ? -7.555 7.578 -5.082 1 95.12 78 ALA B O 1
ATOM 1426 N N . LEU B 1 79 ? -6.016 7.898 -3.467 1 92.69 79 LEU B N 1
ATOM 1427 C CA . LEU B 1 79 ? -5.582 9.18 -4.016 1 92.69 79 LEU B CA 1
ATOM 1428 C C . LEU B 1 79 ? -4.062 9.297 -3.986 1 92.69 79 LEU B C 1
ATOM 1430 O O . LEU B 1 79 ? -3.445 9.141 -2.93 1 92.69 79 LEU B O 1
ATOM 1434 N N . LEU B 1 80 ? -3.338 9.414 -5.125 1 94.19 80 LEU B N 1
ATOM 1435 C CA . LEU B 1 80 ? -1.953 9.867 -5.176 1 94.19 80 LEU B CA 1
ATOM 1436 C C . LEU B 1 80 ? -1.863 11.359 -4.898 1 94.19 80 LEU B C 1
ATOM 1438 O O . LEU B 1 80 ? -2.4 12.172 -5.66 1 94.19 80 LEU B O 1
ATOM 1442 N N . VAL B 1 81 ? -1.016 11.602 -3.932 1 91.94 81 VAL B N 1
ATOM 1443 C CA . VAL B 1 81 ? -0.937 13 -3.525 1 91.94 81 VAL B CA 1
ATOM 1444 C C . VAL B 1 81 ? -0.215 13.805 -4.598 1 91.94 81 VAL B C 1
ATOM 1446 O O . VAL B 1 81 ? 0.873 13.43 -5.043 1 91.94 81 VAL B O 1
ATOM 1449 N N . HIS B 1 82 ? -0.633 14.711 -5.25 1 91.56 82 HIS B N 1
ATOM 1450 C CA . HIS B 1 82 ? -0.165 15.68 -6.234 1 91.56 82 HIS B CA 1
ATOM 1451 C C . HIS B 1 82 ? -0.171 15.094 -7.641 1 91.56 82 HIS B C 1
ATOM 1453 O O . HIS B 1 82 ? 0.375 15.688 -8.57 1 91.56 82 HIS B O 1
ATOM 1459 N N . GLU B 1 83 ? -0.586 13.781 -7.809 1 91.38 83 GLU B N 1
ATOM 1460 C CA . GLU B 1 83 ? -0.626 13.148 -9.125 1 91.38 83 GLU B CA 1
ATOM 1461 C C . GLU B 1 83 ? -1.898 12.32 -9.297 1 91.38 83 GLU B C 1
ATOM 1463 O O . GLU B 1 83 ? -2.615 12.062 -8.328 1 91.38 83 GLU B O 1
ATOM 1468 N N . GLU B 1 84 ? -2.123 11.961 -10.516 1 87.62 84 GLU B N 1
ATOM 1469 C CA . GLU B 1 84 ? -3.25 11.078 -10.82 1 87.62 84 GLU B CA 1
ATOM 1470 C C . GLU B 1 84 ? -2.838 9.609 -10.742 1 87.62 84 GLU B C 1
ATOM 1472 O O . GLU B 1 84 ? -1.719 9.25 -11.117 1 87.62 84 GLU B O 1
ATOM 1477 N N . LEU B 1 85 ? -3.818 8.828 -10.234 1 88.94 85 LEU B N 1
ATOM 1478 C CA . LEU B 1 85 ? -3.572 7.387 -10.227 1 88.94 85 LEU B CA 1
ATOM 1479 C C . LEU B 1 85 ? -3.582 6.824 -11.648 1 88.94 85 LEU B C 1
ATOM 1481 O O . LEU B 1 85 ? -4.406 7.227 -12.469 1 88.94 85 LEU B O 1
ATOM 1485 N N . PRO B 1 86 ? -2.602 5.996 -11.906 1 82.38 86 PRO B N 1
ATOM 1486 C CA . PRO B 1 86 ? -2.697 5.344 -13.211 1 82.38 86 PRO B CA 1
ATOM 1487 C C . PRO B 1 86 ? -4.043 4.652 -13.43 1 82.38 86 PRO B C 1
ATOM 1489 O O . PRO B 1 86 ? -4.762 4.383 -12.461 1 82.38 86 PRO B O 1
ATOM 1492 N N . LYS B 1 87 ? -4.48 4.609 -14.68 1 73.19 87 LYS B N 1
ATOM 1493 C CA . LYS B 1 87 ? -5.777 4.012 -14.992 1 73.19 87 LYS B CA 1
ATOM 1494 C C . LYS B 1 87 ? -5.863 2.58 -14.461 1 73.19 87 LYS B C 1
ATOM 1496 O O . LYS B 1 87 ? -5.125 1.703 -14.914 1 73.19 87 LYS B O 1
ATOM 1501 N N . VAL B 1 88 ? -6.164 2.396 -13.273 1 65.38 88 VAL B N 1
ATOM 1502 C CA . VAL B 1 88 ? -6.445 1.081 -12.711 1 65.38 88 VAL B CA 1
ATOM 1503 C C . VAL B 1 88 ? -7.758 0.546 -13.273 1 65.38 88 VAL B C 1
ATOM 1505 O O . VAL B 1 88 ? -8.727 1.296 -13.43 1 65.38 88 VAL B O 1
ATOM 1508 N N . ASN B 1 89 ? -7.77 -0.3 -14.273 1 54.59 89 ASN B N 1
ATOM 1509 C CA . ASN B 1 89 ? -8.938 -0.83 -14.977 1 54.59 89 ASN B CA 1
ATOM 1510 C C . ASN B 1 89 ? -10.141 -0.949 -14.047 1 54.59 89 ASN B C 1
ATOM 1512 O O . ASN B 1 89 ? -10.133 -1.754 -13.117 1 54.59 89 ASN B O 1
ATOM 1516 N N . ARG B 1 90 ? -10.648 -0.001 -13.602 1 52.72 90 ARG B N 1
ATOM 1517 C CA . ARG B 1 90 ? -11.961 -0.029 -12.961 1 52.72 90 ARG B CA 1
ATOM 1518 C C . ARG B 1 90 ? -13.023 -0.546 -13.922 1 52.72 90 ARG B C 1
ATOM 1520 O O . ARG B 1 90 ? -14.219 -0.476 -13.625 1 52.72 90 ARG B O 1
ATOM 1527 N N . GLN B 1 91 ? -12.578 -0.722 -15.156 1 45.44 91 GLN B N 1
ATOM 1528 C CA . GLN B 1 91 ? -13.594 -0.986 -16.172 1 45.44 91 GLN B CA 1
ATOM 1529 C C . GLN B 1 91 ? -14.312 -2.303 -15.906 1 45.44 91 GLN B C 1
ATOM 1531 O O . GLN B 1 91 ? -15.07 -2.787 -16.75 1 45.44 91 GLN B O 1
ATOM 1536 N N . PHE B 1 92 ? -14.055 -3.104 -15.016 1 42.97 92 PHE B N 1
ATOM 1537 C CA . PHE B 1 92 ? -14.977 -4.211 -15.234 1 42.97 92 PHE B CA 1
ATOM 1538 C C . PHE B 1 92 ? -16.406 -3.707 -15.352 1 42.97 92 PHE B C 1
ATOM 1540 O O . PHE B 1 92 ? -17.094 -3.512 -14.344 1 42.97 92 PHE B O 1
ATOM 1547 N N . GLU B 1 93 ? -16.5 -2.67 -15.984 1 39.16 93 GLU B N 1
ATOM 1548 C CA . GLU B 1 93 ? -17.891 -2.523 -16.406 1 39.16 93 GLU B CA 1
ATOM 1549 C C . GLU B 1 93 ? -18.453 -3.84 -16.938 1 39.16 93 GLU B C 1
ATOM 1551 O O . GLU B 1 93 ? -17.844 -4.461 -17.828 1 39.16 93 GLU B O 1
ATOM 1556 N N . VAL B 1 94 ? -19.062 -4.594 -16.031 1 33.72 94 VAL B N 1
ATOM 1557 C CA . VAL B 1 94 ? -20.047 -5.57 -16.5 1 33.72 94 VAL B CA 1
ATOM 1558 C C . VAL B 1 94 ? -20.609 -5.129 -17.859 1 33.72 94 VAL B C 1
ATOM 1560 O O . VAL B 1 94 ? -21.172 -4.043 -17.984 1 33.72 94 VAL B O 1
ATOM 1563 N N . ILE B 1 95 ? -19.969 -5.598 -19 1 26.52 95 ILE B N 1
ATOM 1564 C CA . ILE B 1 95 ? -20.891 -5.578 -20.125 1 26.52 95 ILE B CA 1
ATOM 1565 C C . ILE B 1 95 ? -22.234 -6.184 -19.703 1 26.52 95 ILE B C 1
ATOM 1567 O O . ILE B 1 95 ? -22.281 -7.254 -19.094 1 26.52 95 ILE B O 1
#

Organism: Methanospirillum hungatei JF-1 (strain ATCC 27890 / DSM 864 / NBRC 100397 / JF-1) (NCBI:txid323259)

pLDDT: mean 91.1, std 15.5, range [25.84, 98.69]

Radius of gyration: 16.19 Å; Cα contacts (8 Å, |Δi|>4): 304; chains: 2; bounding box: 38×42×46 Å

Secondary structure (DSSP, 8-state):
--EEEEEEEEEE-SHHHHHHHHHHHHHTT-EEEETTEEEEEEEHHHHHHHHHHHHHH--STTEEEEEEEE-HHHHTT-EETTSPPP---------/--EEEEEEEEEE-SHHHHHHHHHHHHHTT-EEEETTEEEEEEEHHHHHHHHHHHHHH--STTEEEEEEEE-HHHHTT-EETTSPPP---------

Nearest PDB structures (foldseek):
  2i8e-assembly1_A  TM=8.357E-01  e=2.019E-06  Saccharolobus solfataricus P2
  7f84-assembly1_B  TM=8.146E-01  e=4.411E-05  Leptospira interrogans serovar Copenhageni str. Fiocruz L1-130
  4es2-assembly1_A-2  TM=8.842E-01  e=1.749E-04  Halalkalibacterium halodurans C-125
  8d3q-assembly1_F  TM=8.521E-01  e=1.628E-03  Halalkalibacterium halodurans C-125
  5h1p-assembly1_A  TM=7.968E-01  e=1.982E-03  Xanthomonas albilineans GPE PC73